Protein 3MBR (pdb70)

Solvent-accessible surface area: 10834 Å² total; per-residue (Å²): 175,31,66,80,12,35,54,134,44,52,95,134,6,70,18,47,75,88,0,66,0,25,0,2,10,27,35,172,36,50,5,14,4,0,10,6,86,83,70,178,6,1,0,10,44,10,37,8,95,57,11,171,60,91,55,88,9,90,5,32,117,97,34,30,0,4,0,3,6,21,25,175,88,58,0,0,0,0,0,83,146,50,87,24,0,10,10,0,30,11,82,71,6,54,77,143,53,137,23,147,22,103,36,53,1,49,0,2,6,22,32,126,58,44,0,6,1,1,20,12,68,8,60,1,24,64,9,44,9,106,73,28,113,96,86,26,67,16,96,0,25,12,71,59,189,86,23,69,36,0,12,1,1,13,45,16,116,40,42,0,2,0,1,5,50,113,50,25,76,0,0,38,0,48,32,104,62,0,126,8,53,0,34,0,34,0,110,87,12,22,60,71,58,136,51,181,50,73,45,102,57,39,5,5,3,0,0,0,18,1,77,149,106,83,48,10,0,0,0,0,9,119,2,70,58,5,12,8,2,85,43,69,116,49,117,234

Secondary structure (DSSP, 8-state):
-PPBPPEEEEEEEE--TT--EEEEEEETTEEEEEE--TTS-EEEEEETTT--EEEEEEPPTT--EEEEEEETTEEEEEESSSSEEEEEETTTTEEEEEEE-SS---EEEE-SS-EEEE-SSSEEEEE-TTT--EEEEEE-EETTEE---EEEEEEETTEEEEEETTTTEEEEE-TTT-BEEEEEE-GGGSTTTTS---TTSS-EEEEEEETTTTEEEEEETT-SEEEEEEEPPPP-

Sequence (236 aa):
PVPTQGYRVVKRYPHDTTAFTEGLFYLRGHLYESTGETGRSSVRKVDLETGRILQRAEVPPPYFGAGIVAWRDRLIQLTWRNHEGFVYDLATLTPRARFRYPGEGWALTSDDSHLYMSDGTAVIRKLDPDTLQQVGSIKVTAGGRPLDNLNELEWVNGELLANVWLTSRIARIDPASGKVVAWIDLQALVPDADALTDSTNDVLNGIAFDAEHDRLFVTGKRWPMLYEIRLTPLPH

B-factor: mean 32.14, std 12.33, range [13.53, 87.55]

Structure (mmCIF, N/CA/C/O backbone):
data_3MBR
#
_entry.id   3MBR
#
_cell.length_a   95.330
_cell.length_b   95.330
_cell.length_c   65.088
_cell.angle_alpha   90.00
_cell.angle_beta   90.00
_cell.angle_gamma   90.00
#
_symmetry.space_group_name_H-M   'I 4'
#
loop_
_entity.id
_entity.type
_entity.pdbx_description
1 polymer 'Glutamine cyclotransferase'
2 non-polymer 'CALCIUM ION'
3 water water
#
loop_
_atom_site.group_PDB
_atom_site.id
_atom_site.type_symbol
_atom_site.label_atom_id
_atom_site.label_alt_id
_atom_site.label_comp_id
_atom_site.label_asym_id
_atom_site.label_entity_id
_atom_site.label_seq_id
_atom_site.pdbx_PDB_ins_code
_atom_site.Cartn_x
_atom_site.Cartn_y
_atom_site.Cartn_z
_atom_site.occupancy
_atom_site.B_iso_or_equiv
_atom_site.auth_seq_id
_atom_site.auth_comp_id
_atom_site.auth_asym_id
_atom_site.auth_atom_id
_atom_site.pdbx_PDB_model_num
ATOM 1 N N . PRO A 1 3 ? 60.135 -9.425 13.840 1.00 58.29 24 PRO X N 1
ATOM 2 C CA . PRO A 1 3 ? 61.044 -10.139 14.765 1.00 54.97 24 PRO X CA 1
ATOM 3 C C . PRO A 1 3 ? 61.493 -9.277 15.908 1.00 50.17 24 PRO X C 1
ATOM 4 O O . PRO A 1 3 ? 61.446 -8.052 15.859 1.00 50.27 24 PRO X O 1
ATOM 8 N N . VAL A 1 4 ? 62.031 -9.925 16.900 1.00 42.95 25 VAL X N 1
ATOM 9 C CA . VAL A 1 4 ? 62.482 -9.218 18.091 1.00 37.54 25 VAL X CA 1
ATOM 10 C C . VAL A 1 4 ? 63.721 -8.388 17.736 1.00 35.66 25 VAL X C 1
ATOM 11 O O . VAL A 1 4 ? 64.692 -8.938 17.199 1.00 34.06 25 VAL X O 1
ATOM 15 N N . PRO A 1 5 ? 63.735 -7.080 18.050 1.00 34.49 26 PRO X N 1
ATOM 16 C CA . PRO A 1 5 ? 64.889 -6.270 17.696 1.00 33.76 26 PRO X CA 1
ATOM 17 C C . PRO A 1 5 ? 66.061 -6.440 18.628 1.00 31.42 26 PRO X C 1
ATOM 18 O O . PRO A 1 5 ? 65.874 -6.950 19.738 1.00 28.44 26 PRO X O 1
ATOM 22 N N . THR A 1 6 ? 67.260 -6.114 18.157 1.00 32.02 27 THR X N 1
ATOM 23 C CA . THR A 1 6 ? 68.472 -6.090 18.933 1.00 32.88 27 THR X CA 1
ATOM 24 C C . THR A 1 6 ? 68.790 -4.701 19.373 1.00 31.47 27 THR X C 1
ATOM 25 O O . THR A 1 6 ? 68.878 -3.771 18.566 1.00 34.41 27 THR X O 1
ATOM 29 N N . GLN A 1 7 ? 68.920 -4.546 20.659 1.00 28.97 28 GLN X N 1
ATOM 30 C CA . GLN A 1 7 ? 69.145 -3.285 21.300 1.00 29.66 28 GLN X CA 1
ATOM 31 C C . GLN A 1 7 ? 70.641 -3.126 21.504 1.00 28.78 28 GLN X C 1
ATOM 32 O O . GLN A 1 7 ? 71.328 -4.012 21.991 1.00 30.42 28 GLN X O 1
ATOM 38 N N . GLY A 1 8 ? 71.167 -1.940 21.191 1.00 28.64 29 GLY X N 1
ATOM 39 C CA . GLY A 1 8 ? 72.565 -1.677 21.440 1.00 28.71 29 GLY X CA 1
ATOM 40 C C . GLY A 1 8 ? 72.960 -1.398 22.877 1.00 26.15 29 GLY X C 1
ATOM 41 O O . GLY A 1 8 ? 72.134 -1.189 23.719 1.00 27.73 29 GLY X O 1
ATOM 42 N N . TYR A 1 9 ? 74.235 -1.307 23.100 1.00 25.69 30 TYR X N 1
ATOM 43 C CA . TYR A 1 9 ? 74.731 -0.957 24.419 1.00 25.09 30 TYR X CA 1
ATOM 44 C C . TYR A 1 9 ? 76.093 -0.368 24.284 1.00 26.88 30 TYR X C 1
ATOM 45 O O . TYR A 1 9 ? 76.725 -0.515 23.211 1.00 29.74 30 TYR X O 1
ATOM 54 N N . ARG A 1 10 ? 76.537 0.283 25.359 1.00 26.19 31 ARG X N 1
ATOM 55 C CA . ARG A 1 10 ? 77.910 0.696 25.463 1.00 27.61 31 ARG X CA 1
ATOM 56 C C . ARG A 1 10 ? 78.498 0.300 26.784 1.00 24.76 31 ARG X C 1
ATOM 57 O O . ARG A 1 10 ? 77.801 0.246 27.762 1.00 24.12 31 ARG X O 1
ATOM 65 N N . VAL A 1 11 ? 79.789 0.015 26.781 1.00 24.26 32 VAL X N 1
ATOM 66 C CA . VAL A 1 11 ? 80.526 -0.264 28.007 1.00 23.69 32 VAL X CA 1
ATOM 67 C C . VAL A 1 11 ? 80.867 1.084 28.625 1.00 24.49 32 VAL X C 1
ATOM 68 O O . VAL A 1 11 ? 81.592 1.895 28.021 1.00 27.91 32 VAL X O 1
ATOM 72 N N . VAL A 1 12 ? 80.351 1.332 29.815 1.00 22.59 33 VAL X N 1
ATOM 73 C CA . VAL A 1 12 ? 80.671 2.527 30.577 1.00 24.23 33 VAL X CA 1
ATOM 74 C C . VAL A 1 12 ? 82.062 2.365 31.235 1.00 24.21 33 VAL X C 1
ATOM 75 O O . VAL A 1 12 ? 82.912 3.286 31.192 1.00 25.95 33 VAL X O 1
ATOM 79 N N . LYS A 1 13 ? 82.254 1.265 31.940 1.00 21.59 34 LYS X N 1
ATOM 80 C CA . LYS A 1 13 ? 83.413 1.068 32.753 1.00 20.81 34 LYS X CA 1
ATOM 81 C C . LYS A 1 13 ? 83.700 -0.403 32.945 1.00 20.92 34 LYS X C 1
ATOM 82 O O . LYS A 1 13 ? 82.756 -1.169 33.045 1.00 20.76 34 LYS X O 1
ATOM 88 N N . ARG A 1 14 ? 84.993 -0.738 33.011 1.00 22.50 35 ARG X N 1
ATOM 89 C CA . ARG A 1 14 ? 85.426 -2.128 33.315 1.00 21.84 35 ARG X CA 1
ATOM 90 C C . ARG A 1 14 ? 85.900 -2.079 34.708 1.00 22.04 35 ARG X C 1
ATOM 91 O O . ARG A 1 14 ? 86.665 -1.153 35.086 1.00 26.17 35 ARG X O 1
ATOM 99 N N . TYR A 1 15 ? 85.570 -3.095 35.470 1.00 19.93 36 TYR X N 1
ATOM 100 C CA . TYR A 1 15 ? 86.012 -3.244 36.876 1.00 18.60 36 TYR X CA 1
ATOM 101 C C . TYR A 1 15 ? 86.700 -4.604 36.996 1.00 19.23 36 TYR X C 1
ATOM 102 O O . TYR A 1 15 ? 86.360 -5.518 36.290 1.00 19.90 36 TYR X O 1
ATOM 111 N N . PRO A 1 16 ? 87.640 -4.749 37.894 1.00 20.71 37 PRO X N 1
ATOM 112 C CA . PRO A 1 16 ? 88.273 -6.072 38.097 1.00 20.82 37 PRO X CA 1
ATOM 113 C C . PRO A 1 16 ? 87.269 -7.102 38.618 1.00 20.27 37 PRO X C 1
ATOM 114 O O . PRO A 1 16 ? 86.450 -6.771 39.481 1.00 22.74 37 PRO X O 1
ATOM 118 N N . HIS A 1 17 ? 87.408 -8.353 38.158 1.00 19.13 38 HIS X N 1
ATOM 119 C CA . HIS A 1 17 ? 86.642 -9.421 38.746 1.00 17.74 38 HIS X CA 1
ATOM 120 C C . HIS A 1 17 ? 87.571 -10.572 39.044 1.00 18.39 38 HIS X C 1
ATOM 121 O O . HIS A 1 17 ? 88.525 -10.847 38.262 1.00 19.47 38 HIS X O 1
ATOM 128 N N . ASP A 1 18 ? 87.325 -11.257 40.145 1.00 17.87 39 ASP X N 1
ATOM 129 C CA . ASP A 1 18 ? 88.197 -12.374 40.591 1.00 18.54 39 ASP X CA 1
ATOM 130 C C . ASP A 1 18 ? 87.971 -13.574 39.691 1.00 18.07 39 ASP X C 1
ATOM 131 O O . ASP A 1 18 ? 86.863 -14.081 39.596 1.00 18.33 39 ASP X O 1
ATOM 136 N N . THR A 1 19 ? 89.072 -14.086 39.096 1.00 17.19 40 THR X N 1
ATOM 137 C CA . THR A 1 19 ? 88.911 -15.198 38.180 1.00 17.52 40 THR X CA 1
ATOM 138 C C . THR A 1 19 ? 88.722 -16.539 38.911 1.00 18.85 40 THR X C 1
ATOM 139 O O . THR A 1 19 ? 88.523 -17.569 38.243 1.00 21.16 40 THR X O 1
ATOM 143 N N . THR A 1 20 ? 88.701 -16.552 40.248 1.00 19.70 41 THR X N 1
ATOM 144 C CA . THR A 1 20 ? 88.217 -17.740 40.945 1.00 19.98 41 THR X CA 1
ATOM 145 C C . THR A 1 20 ? 86.707 -17.802 41.075 1.00 20.94 41 THR X C 1
ATOM 146 O O . THR A 1 20 ? 86.191 -18.840 41.550 1.00 23.21 41 THR X O 1
ATOM 150 N N . ALA A 1 21 ? 85.999 -16.753 40.677 1.00 18.36 42 ALA X N 1
ATOM 151 C CA . ALA A 1 21 ? 84.580 -16.705 40.928 1.00 18.13 42 ALA X CA 1
ATOM 152 C C . ALA A 1 21 ? 83.818 -17.443 39.865 1.00 17.73 42 ALA X C 1
ATOM 153 O O . ALA A 1 21 ? 83.729 -16.937 38.705 1.00 19.35 42 ALA X O 1
ATOM 155 N N . PHE A 1 22 ? 83.276 -18.607 40.196 1.00 18.77 43 PHE X N 1
ATOM 156 C CA . PHE A 1 22 ? 82.500 -19.363 39.204 1.00 18.14 43 PHE X CA 1
ATOM 157 C C . PHE A 1 22 ? 81.040 -18.858 39.341 1.00 17.48 43 PHE X C 1
ATOM 158 O O . PHE A 1 22 ? 80.162 -19.548 39.924 1.00 18.87 43 PHE X O 1
ATOM 166 N N . THR A 1 23 ? 80.760 -17.644 38.846 1.00 16.57 44 THR X N 1
ATOM 167 C CA . THR A 1 23 ? 79.508 -16.906 39.094 1.00 15.52 44 THR X CA 1
ATOM 168 C C . THR A 1 23 ? 78.272 -17.746 38.794 1.00 16.04 44 THR X C 1
ATOM 169 O O . THR A 1 23 ? 78.147 -18.304 37.718 1.00 16.83 44 THR X O 1
ATOM 173 N N . GLU A 1 24 ? 77.346 -17.752 39.762 1.00 16.15 45 GLU X N 1
ATOM 174 C CA . GLU A 1 24 ? 76.041 -18.396 39.593 1.00 17.32 45 GLU X CA 1
ATOM 175 C C . GLU A 1 24 ? 74.926 -17.435 39.768 1.00 17.75 45 GLU X C 1
ATOM 176 O O . GLU A 1 24 ? 73.757 -17.825 39.638 1.00 23.84 45 GLU X O 1
ATOM 182 N N . GLY A 1 25 ? 75.180 -16.175 40.095 1.00 17.55 46 GLY X N 1
ATOM 183 C CA . GLY A 1 25 ? 74.115 -15.163 40.264 1.00 16.31 46 GLY X CA 1
ATOM 184 C C . GLY A 1 25 ? 74.731 -13.921 40.840 1.00 16.17 46 GLY X C 1
ATOM 185 O O . GLY A 1 25 ? 75.847 -13.985 41.460 1.00 16.37 46 GLY X O 1
ATOM 186 N N . LEU A 1 26 ? 74.080 -12.786 40.648 1.00 16.08 47 LEU X N 1
ATOM 187 C CA . LEU A 1 26 ? 74.684 -11.519 41.094 1.00 15.38 47 LEU X CA 1
ATOM 188 C C . LEU A 1 26 ? 73.578 -10.516 41.387 1.00 15.26 47 LEU X C 1
ATOM 189 O O . LEU A 1 26 ? 72.548 -10.491 40.668 1.00 17.38 47 LEU X O 1
ATOM 194 N N . PHE A 1 27 ? 73.785 -9.699 42.430 1.00 15.88 48 PHE X N 1
ATOM 195 C CA . PHE A 1 27 ? 72.875 -8.539 42.605 1.00 16.26 48 PHE X CA 1
ATOM 196 C C . PHE A 1 27 ? 73.636 -7.410 43.213 1.00 16.25 48 PHE X C 1
ATOM 197 O O . PHE A 1 27 ? 74.810 -7.626 43.675 1.00 17.85 48 PHE X O 1
ATOM 205 N N . TYR A 1 28 ? 73.099 -6.234 43.262 1.00 16.85 49 TYR X N 1
ATOM 206 C CA . TYR A 1 28 ? 73.788 -5.087 43.812 1.00 16.46 49 TYR X CA 1
ATOM 207 C C . TYR A 1 28 ? 72.906 -4.550 44.941 1.00 17.97 49 TYR X C 1
ATOM 208 O O . TYR A 1 28 ? 71.661 -4.439 44.842 1.00 21.36 49 TYR X O 1
ATOM 217 N N . LEU A 1 29 ? 73.562 -4.156 46.017 1.00 19.33 50 LEU X N 1
ATOM 218 C CA . LEU A 1 29 ? 72.778 -3.571 47.088 1.00 23.17 50 LEU X CA 1
ATOM 219 C C . LEU A 1 29 ? 73.620 -2.610 47.920 1.00 25.73 50 LEU X C 1
ATOM 220 O O . LEU A 1 29 ? 74.696 -3.028 48.380 1.00 25.64 50 LEU X O 1
ATOM 225 N N . ARG A 1 30 ? 73.145 -1.351 48.070 1.00 27.92 51 ARG X N 1
ATOM 226 C CA . ARG A 1 30 ? 73.815 -0.358 48.969 1.00 32.96 51 ARG X CA 1
ATOM 227 C C . ARG A 1 30 ? 75.326 -0.298 48.680 1.00 32.34 51 ARG X C 1
ATOM 228 O O . ARG A 1 30 ? 76.185 -0.284 49.601 1.00 37.20 51 ARG X O 1
ATOM 236 N N . GLY A 1 31 ? 75.689 -0.241 47.433 1.00 33.05 52 GLY X N 1
ATOM 237 C CA . GLY A 1 31 ? 77.038 -0.001 47.039 1.00 33.71 52 GLY X CA 1
ATOM 238 C C . GLY A 1 31 ? 77.919 -1.223 46.916 1.00 32.44 52 GLY X C 1
ATOM 239 O O . GLY A 1 31 ? 79.050 -1.112 46.461 1.00 37.75 52 GLY X O 1
ATOM 240 N N . HIS A 1 32 ? 77.412 -2.434 47.206 1.00 28.03 53 HIS X N 1
ATOM 241 C CA . HIS A 1 32 ? 78.219 -3.641 47.068 1.00 24.85 53 HIS X CA 1
ATOM 242 C C . HIS A 1 32 ? 77.545 -4.627 46.152 1.00 22.53 53 HIS X C 1
ATOM 243 O O . HIS A 1 32 ? 76.293 -4.626 45.949 1.00 23.46 53 HIS X O 1
ATOM 250 N N . LEU A 1 33 ? 78.378 -5.451 45.555 1.00 20.39 54 LEU X N 1
ATOM 251 C CA . LEU A 1 33 ? 77.852 -6.586 44.832 1.00 20.05 54 LEU X CA 1
ATOM 252 C C . LEU A 1 33 ? 77.774 -7.810 45.721 1.00 19.59 54 LEU X C 1
ATOM 253 O O . LEU A 1 33 ? 78.573 -7.948 46.679 1.00 22.24 54 LEU X O 1
ATOM 258 N N . TYR A 1 34 ? 76.817 -8.689 45.452 1.00 18.02 55 TYR X N 1
ATOM 259 C CA . TYR A 1 34 ? 76.735 -9.977 46.130 1.00 17.28 55 TYR X CA 1
ATOM 260 C C . TYR A 1 34 ? 76.740 -10.978 44.994 1.00 17.06 55 TYR X C 1
ATOM 261 O O . TYR A 1 34 ? 75.992 -10.819 43.989 1.00 17.81 55 TYR X O 1
ATOM 270 N N . GLU A 1 35 ? 77.574 -11.994 45.132 1.00 17.71 56 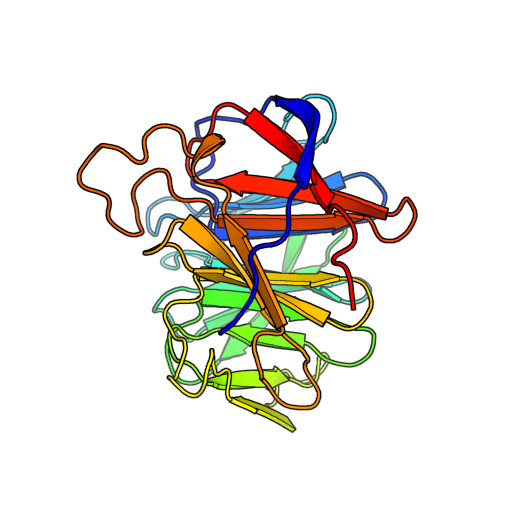GLU X N 1
ATOM 271 C CA . GLU A 1 35 ? 77.809 -12.924 44.052 1.00 16.81 56 GLU X CA 1
ATOM 272 C C . GLU A 1 35 ? 77.803 -14.369 44.537 1.00 17.76 56 GLU X C 1
ATOM 273 O O . GLU A 1 35 ? 78.508 -14.655 45.536 1.00 22.97 56 GLU X O 1
ATOM 279 N N . SER A 1 36 ? 77.031 -15.268 43.945 1.00 16.99 57 SER X N 1
ATOM 280 C CA . SER A 1 36 ? 76.992 -16.703 44.267 1.00 18.69 57 SER X CA 1
ATOM 281 C C . SER A 1 36 ? 78.091 -17.366 43.433 1.00 18.60 57 SER X C 1
ATOM 282 O O . SER A 1 36 ? 78.264 -16.995 42.251 1.00 19.40 57 SER X O 1
ATOM 285 N N . THR A 1 37 ? 78.847 -18.284 43.965 1.00 19.47 58 THR X N 1
ATOM 286 C CA . THR A 1 37 ? 79.857 -18.991 43.160 1.00 23.18 58 THR X CA 1
ATOM 287 C C . THR A 1 37 ? 79.609 -20.445 43.366 1.00 27.75 58 THR X C 1
ATOM 288 O O . THR A 1 37 ? 79.449 -20.882 44.509 1.00 30.38 58 THR X O 1
ATOM 292 N N . GLY A 1 38 ? 79.619 -21.219 42.259 1.00 30.07 59 GLY X N 1
ATOM 293 C CA . GLY A 1 38 ? 78.996 -22.512 42.186 1.00 35.90 59 GLY X CA 1
ATOM 294 C C . GLY A 1 38 ? 80.023 -23.523 41.985 1.00 39.63 59 GLY X C 1
ATOM 295 O O . GLY A 1 38 ? 80.723 -23.509 41.004 1.00 43.04 59 GLY X O 1
ATOM 296 N N . GLU A 1 39 ? 80.114 -24.415 42.956 1.00 47.13 60 GLU X N 1
ATOM 297 C CA . GLU A 1 39 ? 80.703 -25.736 42.710 1.00 53.32 60 GLU X CA 1
ATOM 298 C C . GLU A 1 39 ? 80.230 -26.617 43.851 1.00 56.14 60 GLU X C 1
ATOM 299 O O . GLU A 1 39 ? 80.190 -26.192 44.992 1.00 55.65 60 GLU X O 1
ATOM 305 N N . THR A 1 40 ? 79.868 -27.851 43.561 1.00 60.00 61 THR X N 1
ATOM 306 C CA . THR A 1 40 ? 79.372 -28.660 44.658 1.00 62.64 61 THR X CA 1
ATOM 307 C C . THR A 1 40 ? 80.531 -28.853 45.659 1.00 64.06 61 THR X C 1
ATOM 308 O O . THR A 1 40 ? 80.296 -28.886 46.863 1.00 65.05 61 THR X O 1
ATOM 312 N N . GLY A 1 41 ? 81.783 -28.841 45.165 1.00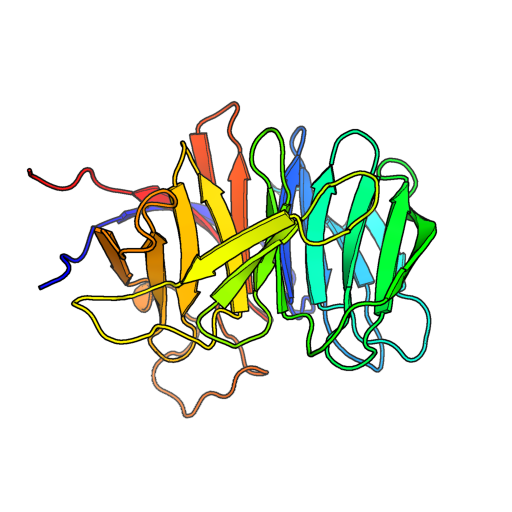 64.67 62 GLY X N 1
ATOM 313 C CA . GLY A 1 41 ? 83.041 -29.001 45.967 1.00 64.00 62 GLY X CA 1
ATOM 314 C C . GLY A 1 41 ? 83.638 -27.769 46.681 1.00 60.34 62 GLY X C 1
ATOM 315 O O . GLY A 1 41 ? 84.708 -27.853 47.298 1.00 63.14 62 GLY X O 1
ATOM 316 N N . ARG A 1 42 ? 82.928 -26.650 46.605 1.00 54.54 63 ARG X N 1
ATOM 317 C CA . ARG A 1 42 ? 83.191 -25.414 47.356 1.00 47.06 63 ARG X CA 1
ATOM 318 C C . ARG A 1 42 ? 82.309 -24.362 46.728 1.00 39.94 63 ARG X C 1
ATOM 319 O O . ARG A 1 42 ? 82.501 -23.958 45.632 1.00 39.95 63 ARG X O 1
ATOM 327 N N . SER A 1 43 ? 81.328 -23.935 47.463 1.00 30.96 64 SER X N 1
ATOM 328 C CA . SER A 1 43 ? 80.345 -23.031 46.951 1.00 28.91 64 SER X CA 1
ATOM 329 C C . SER A 1 43 ? 80.185 -21.911 47.958 1.00 27.03 64 SER X C 1
ATOM 330 O O . SER A 1 43 ? 80.144 -22.167 49.150 1.00 28.35 64 SER X O 1
ATOM 333 N N . SER A 1 44 ? 79.988 -20.680 47.512 1.00 24.56 65 SER X N 1
ATOM 334 C CA . SER A 1 44 ? 80.004 -19.556 48.428 1.00 24.60 65 SER X CA 1
ATOM 335 C C . SER A 1 44 ? 79.055 -18.486 48.007 1.00 22.23 65 SER X C 1
ATOM 336 O O . SER A 1 44 ? 78.613 -18.401 46.847 1.00 22.17 65 SER X O 1
ATOM 339 N N . VAL A 1 45 ? 78.775 -17.586 48.928 1.00 22.40 66 VAL X N 1
ATOM 340 C CA . VAL A 1 45 ? 78.126 -16.299 48.628 1.00 21.39 66 VAL X CA 1
ATOM 341 C C . VAL A 1 45 ? 79.098 -15.224 49.059 1.00 21.23 66 VAL X C 1
ATOM 342 O O . VAL A 1 45 ? 79.587 -15.258 50.206 1.00 24.26 66 VAL X O 1
ATOM 346 N N . ARG A 1 46 ? 79.394 -14.296 48.177 1.00 21.44 67 ARG X N 1
ATOM 347 C CA . ARG A 1 46 ? 80.480 -13.316 48.431 1.00 22.11 67 ARG X CA 1
ATOM 348 C C . ARG A 1 46 ? 79.855 -11.931 48.441 1.00 20.46 67 ARG X C 1
ATOM 349 O O . ARG A 1 46 ? 79.013 -11.632 47.578 1.00 22.46 67 ARG X O 1
ATOM 357 N N . LYS A 1 47 ? 80.281 -11.076 49.374 1.00 22.10 68 LYS X N 1
ATOM 358 C CA . LYS A 1 47 ? 79.994 -9.653 49.318 1.00 21.14 68 LYS X CA 1
ATOM 359 C C . LYS A 1 47 ? 81.251 -8.999 48.765 1.00 21.42 68 LYS X C 1
ATOM 360 O O . LYS A 1 47 ? 82.318 -9.203 49.345 1.00 22.03 68 LYS X O 1
ATOM 366 N N . VAL A 1 48 ? 81.109 -8.251 47.701 1.00 20.27 69 VAL X N 1
ATOM 367 C CA . VAL A 1 48 ? 82.274 -7.808 46.887 1.00 20.02 69 VAL X CA 1
ATOM 368 C C . VAL A 1 48 ? 82.269 -6.320 46.707 1.00 20.72 69 VAL X C 1
ATOM 369 O O . VAL A 1 48 ? 81.239 -5.697 46.479 1.00 21.78 69 VAL X O 1
ATOM 373 N N . ASP A 1 49 ? 83.429 -5.747 46.893 1.00 21.59 70 ASP X N 1
ATOM 374 C CA . ASP A 1 49 ? 83.644 -4.321 46.617 1.00 23.40 70 ASP X CA 1
ATOM 375 C C . ASP A 1 49 ? 83.674 -4.104 45.093 1.00 21.10 70 ASP X C 1
ATOM 376 O O . ASP A 1 49 ? 84.474 -4.682 44.361 1.00 22.38 70 ASP X O 1
ATOM 381 N N . LEU A 1 50 ? 82.762 -3.276 44.580 1.00 20.56 71 LEU X N 1
ATOM 382 C CA . LEU A 1 50 ? 82.709 -3.031 43.152 1.00 21.44 71 LEU X CA 1
ATOM 383 C C . LEU A 1 50 ? 84.003 -2.550 42.545 1.00 21.62 71 LEU X C 1
ATOM 384 O O . LEU A 1 50 ? 84.445 -3.031 41.505 1.00 21.64 71 LEU X O 1
ATOM 389 N N . GLU A 1 51 ? 84.590 -1.548 43.161 1.00 23.14 72 GLU X N 1
ATOM 390 C CA . GLU A 1 51 ? 85.652 -0.855 42.523 1.00 24.28 72 GLU X CA 1
ATOM 391 C C . GLU A 1 51 ? 86.928 -1.714 42.423 1.00 24.35 72 GLU X C 1
ATOM 392 O O . GLU A 1 51 ? 87.693 -1.569 41.470 1.00 27.57 72 GLU X O 1
ATOM 398 N N . THR A 1 52 ? 87.112 -2.619 43.380 1.00 25.32 73 THR X N 1
ATOM 399 C CA . THR A 1 52 ? 88.358 -3.391 43.490 1.00 26.18 73 THR X CA 1
ATOM 400 C C . THR A 1 52 ? 88.132 -4.875 43.150 1.00 24.62 73 THR X C 1
ATOM 401 O O . THR A 1 52 ? 89.068 -5.596 42.855 1.00 27.33 73 THR X O 1
ATOM 405 N N . GLY A 1 53 ? 86.886 -5.315 43.185 1.00 22.77 74 GLY X N 1
ATOM 406 C CA . GLY A 1 53 ? 86.616 -6.756 43.008 1.00 22.18 74 GLY X CA 1
ATOM 407 C C . GLY A 1 53 ? 86.985 -7.614 44.208 1.00 20.70 74 GLY X C 1
ATOM 408 O O . GLY A 1 53 ? 86.923 -8.814 44.147 1.00 22.11 74 GLY X O 1
ATOM 409 N N . ARG A 1 54 ? 87.447 -6.997 45.294 1.00 23.24 75 ARG X N 1
ATOM 410 C CA . ARG A 1 54 ? 87.887 -7.748 46.485 1.00 25.37 75 ARG X CA 1
ATOM 411 C C . ARG A 1 54 ? 86.691 -8.236 47.305 1.00 24.00 75 ARG X C 1
ATOM 412 O O . ARG A 1 54 ? 85.659 -7.550 47.438 1.00 25.10 75 ARG X O 1
ATOM 420 N N . ILE A 1 55 ? 86.860 -9.409 47.898 1.00 25.41 76 ILE X N 1
ATOM 421 C CA . ILE A 1 55 ? 85.839 -10.018 48.762 1.00 25.28 76 ILE X CA 1
ATOM 422 C C . ILE A 1 55 ? 85.892 -9.384 50.116 1.00 27.04 76 ILE X C 1
ATOM 423 O O . ILE A 1 55 ? 86.966 -9.360 50.784 1.00 31.09 76 ILE X O 1
ATOM 428 N N . LEU A 1 56 ? 84.749 -8.825 50.519 1.00 26.23 77 LEU X N 1
ATOM 429 C CA . LEU A 1 56 ? 84.631 -8.179 51.875 1.00 28.12 77 LEU X CA 1
ATOM 430 C C . LEU A 1 56 ? 84.134 -9.170 52.938 1.00 29.20 77 LEU X C 1
ATOM 431 O O . LEU A 1 56 ? 84.469 -9.057 54.119 1.00 32.41 77 LEU X O 1
ATOM 436 N N . GLN A 1 57 ? 83.285 -10.112 52.520 1.00 28.72 78 GLN X N 1
ATOM 437 C CA . GLN A 1 57 ? 82.663 -11.059 53.429 1.00 29.02 78 GLN X CA 1
ATOM 438 C C . GLN A 1 57 ? 82.257 -12.267 52.588 1.00 28.12 78 GLN X C 1
ATOM 439 O O . GLN A 1 57 ? 81.983 -12.111 51.383 1.00 25.47 78 GLN X O 1
ATOM 445 N N . ARG A 1 58 ? 82.175 -13.461 53.179 1.00 29.70 79 ARG X N 1
ATOM 446 C CA . ARG A 1 58 ? 81.729 -14.638 52.428 1.00 32.49 79 ARG X CA 1
ATOM 447 C C . ARG A 1 58 ? 81.100 -15.647 53.365 1.00 32.44 79 ARG X C 1
ATOM 448 O O . ARG A 1 58 ? 81.398 -15.722 54.587 1.00 37.25 79 ARG X O 1
ATOM 456 N N . ALA A 1 59 ? 80.227 -16.428 52.799 1.00 32.43 80 ALA X N 1
ATOM 457 C CA . ALA A 1 59 ? 79.592 -17.501 53.520 1.00 32.23 80 ALA X CA 1
ATOM 458 C C . ALA A 1 59 ? 79.768 -18.722 52.643 1.00 31.53 80 ALA X C 1
ATOM 459 O O . ALA A 1 59 ? 79.783 -18.579 51.414 1.00 32.86 80 ALA X O 1
ATOM 461 N N . GLU A 1 60 ? 79.936 -19.889 53.251 1.00 35.94 81 GLU X N 1
ATOM 462 C CA . GLU A 1 60 ? 79.937 -21.187 52.555 1.00 35.31 81 GLU X CA 1
ATOM 463 C C . GLU A 1 60 ? 78.504 -21.739 52.526 1.00 35.11 81 GLU X C 1
ATOM 464 O O . GLU A 1 60 ? 77.770 -21.771 53.544 1.00 36.66 81 GLU X O 1
ATOM 470 N N . VAL A 1 61 ? 78.108 -22.224 51.371 1.00 31.33 82 VAL X N 1
ATOM 471 C CA . VAL A 1 61 ? 76.799 -22.851 51.201 1.00 31.01 82 VAL X CA 1
ATOM 472 C C . VAL A 1 61 ? 76.781 -24.190 51.940 1.00 31.57 82 VAL X C 1
ATOM 473 O O . VAL A 1 61 ? 77.802 -24.916 51.937 1.00 32.81 82 VAL X O 1
ATOM 477 N N . PRO A 1 62 ? 75.652 -24.500 52.656 1.00 29.85 83 PRO X N 1
ATOM 478 C CA . PRO A 1 62 ? 75.606 -25.750 53.396 1.00 31.93 83 PRO X CA 1
ATOM 479 C C . PRO A 1 62 ? 76.030 -27.001 52.540 1.00 34.06 83 PRO X C 1
ATOM 480 O O . PRO A 1 62 ? 75.379 -27.291 51.556 1.00 32.78 83 PRO X O 1
ATOM 484 N N . PRO A 1 63 ? 77.093 -27.731 52.920 1.00 33.52 84 PRO X N 1
ATOM 485 C CA . PRO A 1 63 ? 77.469 -28.995 52.223 1.00 35.75 84 PRO X CA 1
ATOM 486 C C . PRO A 1 63 ? 76.398 -30.031 52.269 1.00 37.64 84 PRO X C 1
ATOM 487 O O . PRO A 1 63 ? 75.663 -30.106 53.253 1.00 37.68 84 PRO X O 1
ATOM 491 N N . PRO A 1 64 ? 76.279 -30.825 51.196 1.00 36.83 85 PRO X N 1
ATOM 492 C CA . PRO A 1 64 ? 76.988 -30.990 49.943 1.00 34.23 85 PRO X CA 1
ATOM 493 C C . PRO A 1 64 ? 76.388 -30.198 48.811 1.00 33.17 85 PRO X C 1
ATOM 494 O O . PRO A 1 64 ? 76.543 -30.535 47.621 1.00 34.14 85 PRO X O 1
ATOM 498 N N . TYR A 1 65 ? 75.708 -29.116 49.113 1.00 29.03 86 TYR X N 1
ATOM 499 C CA . TYR A 1 65 ? 75.035 -28.395 48.008 1.00 29.92 86 TYR X CA 1
ATOM 500 C C . TYR A 1 65 ? 75.908 -27.551 47.195 1.00 30.16 86 TYR X C 1
ATOM 501 O O . TYR A 1 65 ? 76.968 -27.102 47.624 1.00 32.96 86 TYR X O 1
ATOM 510 N N . PHE A 1 66 ? 75.424 -27.201 46.003 1.00 27.81 87 PHE X N 1
ATOM 511 C CA . PHE A 1 66 ? 76.102 -26.251 45.057 1.00 29.84 87 PHE X CA 1
ATOM 512 C C . PHE A 1 66 ? 75.122 -25.108 44.984 1.00 25.88 87 PHE X C 1
ATOM 513 O O . PHE A 1 66 ? 73.942 -25.320 44.590 1.00 25.27 87 PHE X O 1
ATOM 521 N N . GLY A 1 67 ? 75.533 -23.926 45.406 1.00 26.45 88 GLY X N 1
ATOM 522 C CA . GLY A 1 67 ? 74.688 -22.754 45.322 1.00 26.63 88 GLY X CA 1
ATOM 523 C C . GLY A 1 67 ? 74.436 -22.317 43.890 1.00 24.79 88 GLY X C 1
ATOM 524 O O . GLY A 1 67 ? 75.267 -22.447 42.958 1.00 27.13 88 GLY X O 1
ATOM 525 N N . ALA A 1 68 ? 73.279 -21.772 43.677 1.00 23.19 89 ALA X N 1
ATOM 526 C CA . ALA A 1 68 ? 72.870 -21.257 42.391 1.00 21.33 89 ALA X CA 1
ATOM 527 C C . ALA A 1 68 ? 72.504 -19.772 42.560 1.00 19.26 89 ALA X C 1
ATOM 528 O O . ALA A 1 68 ? 73.169 -19.012 43.351 1.00 21.25 89 ALA X O 1
ATOM 530 N N . GLY A 1 69 ? 71.428 -19.313 41.887 1.00 20.49 90 GLY X N 1
ATOM 531 C CA . GLY A 1 69 ? 71.092 -17.880 41.930 1.00 21.01 90 GLY X CA 1
ATOM 532 C C . GLY A 1 69 ? 70.737 -17.300 43.288 1.00 18.44 90 GLY X C 1
ATOM 533 O O . GLY A 1 69 ? 70.315 -18.044 44.222 1.00 18.58 90 GLY X O 1
ATOM 534 N N . ILE A 1 70 ? 70.809 -15.974 43.402 1.00 17.55 91 ILE X N 1
ATOM 535 C CA . ILE A 1 70 ? 70.624 -15.251 44.670 1.00 18.09 91 ILE X CA 1
ATOM 536 C C . ILE A 1 70 ? 69.847 -13.970 44.425 1.00 16.47 91 ILE X C 1
ATOM 537 O O . ILE A 1 70 ? 69.933 -13.384 43.351 1.00 18.27 91 ILE X O 1
ATOM 542 N N . VAL A 1 71 ? 69.181 -13.496 45.491 1.00 16.94 92 VAL X N 1
ATOM 543 C CA . VAL A 1 71 ? 68.496 -12.220 45.450 1.00 17.55 92 VAL X CA 1
ATOM 544 C C . VAL A 1 71 ? 68.430 -11.626 46.832 1.00 18.67 92 VAL X C 1
ATOM 545 O O . VAL A 1 71 ? 68.448 -12.388 47.812 1.00 19.12 92 VAL X O 1
ATOM 549 N N . ALA A 1 72 ? 68.361 -10.328 46.974 1.00 20.38 93 ALA X N 1
ATOM 550 C CA . ALA A 1 72 ? 68.097 -9.721 48.276 1.00 20.62 93 ALA X CA 1
ATOM 551 C C . ALA A 1 72 ? 66.607 -9.454 48.443 1.00 22.78 93 ALA X C 1
ATOM 552 O O . ALA A 1 72 ? 65.933 -9.028 47.443 1.00 25.98 93 ALA X O 1
ATOM 554 N N . TRP A 1 73 ? 66.133 -9.603 49.656 1.00 22.29 94 TRP X N 1
ATOM 555 C CA . TRP A 1 73 ? 64.745 -9.240 50.015 1.00 23.94 94 TRP X CA 1
ATOM 556 C C . TRP A 1 73 ? 64.777 -8.674 51.389 1.00 26.54 94 TRP X C 1
ATOM 557 O O . TRP A 1 73 ? 65.051 -9.407 52.335 1.00 25.03 94 TRP X O 1
ATOM 568 N N . ARG A 1 74 ? 64.572 -7.329 51.531 1.00 28.36 95 ARG X N 1
ATOM 569 C CA . ARG A 1 74 ? 64.626 -6.719 52.836 1.00 31.09 95 ARG X CA 1
ATOM 570 C C . ARG A 1 74 ? 65.974 -7.020 53.515 1.00 30.57 95 ARG X C 1
ATOM 571 O O . ARG A 1 74 ? 67.027 -6.679 52.941 1.00 31.32 95 ARG X O 1
ATOM 579 N N . ASP A 1 75 ? 65.956 -7.694 54.665 1.00 30.55 96 ASP X N 1
ATOM 580 C CA . ASP A 1 75 ? 67.164 -7.942 55.453 1.00 31.96 96 ASP X CA 1
ATOM 581 C C . ASP A 1 75 ? 67.728 -9.336 55.142 1.00 29.62 96 ASP X C 1
ATOM 582 O O . ASP A 1 75 ? 68.643 -9.796 55.859 1.00 32.25 96 ASP X O 1
ATOM 587 N N . ARG A 1 76 ? 67.183 -9.990 54.119 1.00 25.98 97 ARG X N 1
ATOM 588 C CA . ARG A 1 76 ? 67.533 -11.378 53.785 1.00 26.43 97 ARG X CA 1
ATOM 589 C C . ARG A 1 76 ? 68.219 -11.539 52.430 1.00 23.04 97 ARG X C 1
ATOM 590 O O . ARG A 1 76 ? 67.958 -10.770 51.498 1.00 24.17 97 ARG X O 1
ATOM 598 N N . LEU A 1 77 ? 69.016 -12.600 52.329 1.00 21.72 98 LEU X N 1
ATOM 599 C CA . LEU A 1 77 ? 69.576 -13.062 51.055 1.00 20.45 98 LEU X CA 1
ATOM 600 C C . LEU A 1 77 ? 69.038 -14.434 50.795 1.00 20.03 98 LEU X C 1
ATOM 601 O O . LEU A 1 77 ? 69.164 -15.326 51.627 1.00 20.49 98 LEU X O 1
ATOM 606 N N . ILE A 1 78 ? 68.351 -14.594 49.679 1.00 18.57 99 ILE X N 1
ATOM 607 C CA . ILE A 1 78 ? 67.703 -15.910 49.350 1.00 18.62 99 ILE X CA 1
ATOM 608 C C . ILE A 1 78 ? 68.494 -16.566 48.245 1.00 17.22 99 ILE X C 1
ATOM 609 O O . ILE A 1 78 ? 68.830 -15.903 47.270 1.00 18.66 99 ILE X O 1
ATOM 614 N N . GLN A 1 79 ? 68.764 -17.867 48.404 1.00 19.00 100 GLN X N 1
ATOM 615 C CA . GLN A 1 79 ? 69.579 -18.557 47.418 1.00 19.48 100 GLN X CA 1
ATOM 616 C C . GLN A 1 79 ? 68.970 -19.884 47.034 1.00 19.55 100 GLN X C 1
ATOM 617 O O . GLN A 1 79 ? 68.443 -20.610 47.892 1.00 21.98 100 GLN X O 1
ATOM 623 N N . LEU A 1 80 ? 69.090 -20.277 45.760 1.00 19.51 101 LEU X N 1
ATOM 624 C CA . LEU A 1 80 ? 68.702 -21.593 45.246 1.00 20.24 101 LEU X CA 1
ATOM 625 C C . LEU A 1 80 ? 69.901 -22.508 45.212 1.00 20.33 101 LEU X C 1
ATOM 626 O O . LEU A 1 80 ? 71.042 -22.068 45.381 1.00 21.11 101 LEU X O 1
ATOM 631 N N . THR A 1 81 ? 69.640 -23.811 45.040 1.00 23.97 102 THR X N 1
ATOM 632 C CA . THR A 1 81 ? 70.738 -24.717 44.781 1.00 24.11 102 THR X CA 1
ATOM 633 C C . THR A 1 81 ? 70.504 -25.369 43.453 1.00 29.08 102 THR X C 1
ATOM 634 O O . THR A 1 81 ? 69.350 -25.470 42.952 1.00 29.61 102 THR X O 1
ATOM 638 N N . TRP A 1 82 ? 71.550 -25.855 42.854 1.00 33.11 103 TRP X N 1
ATOM 639 C CA . TRP A 1 82 ? 71.326 -26.443 41.524 1.00 37.36 103 TRP X CA 1
ATOM 640 C C . TRP A 1 82 ? 70.368 -27.667 41.482 1.00 40.84 103 TRP X C 1
ATOM 641 O O . TRP A 1 82 ? 69.232 -27.646 40.884 1.00 38.69 103 TRP X O 1
ATOM 652 N N . ARG A 1 83 ? 70.793 -28.742 42.142 1.00 42.70 104 ARG X N 1
ATOM 653 C CA . ARG A 1 83 ? 70.034 -29.992 41.987 1.00 47.08 104 ARG X CA 1
ATOM 654 C C . ARG A 1 83 ? 69.619 -30.546 43.340 1.00 48.95 104 ARG X C 1
ATOM 655 O O . ARG A 1 83 ? 69.183 -31.707 43.428 1.00 49.29 104 ARG X O 1
ATOM 663 N N . ASN A 1 84 ? 69.754 -29.750 44.396 1.00 47.93 105 ASN X N 1
ATOM 664 C CA . ASN A 1 84 ? 69.435 -30.242 45.736 1.00 49.60 105 ASN X CA 1
ATOM 665 C C . ASN A 1 84 ? 67.999 -30.029 46.190 1.00 49.24 105 ASN X C 1
ATOM 666 O O . ASN A 1 84 ? 67.630 -30.537 47.282 1.00 50.82 105 ASN X O 1
ATOM 671 N N . HIS A 1 85 ? 67.208 -29.298 45.384 1.00 45.53 106 HIS X N 1
ATOM 672 C CA . HIS A 1 85 ? 65.764 -29.044 45.622 1.00 45.29 106 HIS X CA 1
ATOM 673 C C . HIS A 1 85 ? 65.546 -28.021 46.741 1.00 44.28 106 HIS X C 1
ATOM 674 O O . HIS A 1 85 ? 64.397 -27.594 47.052 1.00 46.17 106 HIS X O 1
ATOM 681 N N . GLU A 1 86 ? 66.674 -27.561 47.255 1.00 36.57 107 GLU X N 1
ATOM 682 C CA . GLU A 1 86 ? 66.727 -26.884 48.527 1.00 33.67 107 GLU X CA 1
ATOM 683 C C . GLU A 1 86 ? 67.181 -25.457 48.324 1.00 28.64 107 GLU X C 1
ATOM 684 O O . GLU A 1 86 ? 67.966 -25.168 47.442 1.00 29.05 107 GLU X O 1
ATOM 690 N N . GLY A 1 87 ? 66.573 -24.561 49.090 1.00 25.91 108 GLY X N 1
ATOM 691 C CA . GLY A 1 87 ? 67.014 -23.182 49.097 1.00 22.80 108 GLY X CA 1
ATOM 692 C C . GLY A 1 87 ? 67.366 -22.752 50.489 1.00 23.08 108 GLY X C 1
ATOM 693 O O . GLY A 1 87 ? 66.972 -23.381 51.456 1.00 25.73 108 GLY X O 1
ATOM 694 N N . PHE A 1 88 ? 68.072 -21.645 50.607 1.00 21.54 109 PHE X N 1
ATOM 695 C CA . PHE A 1 88 ? 68.510 -21.107 51.894 1.00 22.68 109 PHE X CA 1
ATOM 696 C C . PHE A 1 88 ? 68.194 -19.644 52.014 1.00 21.12 109 PHE X C 1
ATOM 697 O O . PHE A 1 88 ? 68.165 -18.909 50.991 1.00 21.82 109 PHE X O 1
ATOM 705 N N . VAL A 1 89 ? 67.951 -19.244 53.226 1.00 22.44 110 VAL X N 1
ATOM 706 C CA . VAL A 1 89 ? 67.774 -17.819 53.484 1.00 22.20 110 VAL X CA 1
ATOM 707 C C . VAL A 1 89 ? 68.830 -17.440 54.487 1.00 23.39 110 VAL X C 1
ATOM 708 O O . VAL A 1 89 ? 68.902 -18.092 55.546 1.00 25.68 110 VAL X O 1
ATOM 712 N N . TYR A 1 90 ? 69.610 -16.405 54.176 1.00 21.87 111 TYR X N 1
ATOM 713 C CA . TYR A 1 90 ? 70.644 -15.908 55.063 1.00 22.75 111 TYR X CA 1
ATOM 714 C C . TYR A 1 90 ? 70.215 -14.567 55.623 1.00 24.77 111 TYR X C 1
ATOM 715 O O . TYR A 1 90 ? 69.527 -13.823 54.931 1.00 24.75 111 TYR X O 1
ATOM 724 N N . ASP A 1 91 ? 70.682 -14.238 56.831 1.00 27.16 112 ASP X N 1
ATOM 725 C CA . ASP A 1 91 ? 70.638 -12.822 57.240 1.00 28.96 112 ASP X CA 1
ATOM 726 C C . ASP A 1 91 ? 71.667 -12.111 56.362 1.00 27.91 112 ASP X C 1
ATOM 727 O O . ASP A 1 91 ? 72.834 -12.525 56.283 1.00 27.67 112 ASP X O 1
ATOM 732 N N . LEU A 1 92 ? 71.251 -11.062 55.677 1.00 28.33 113 LEU X N 1
ATOM 733 C CA . LEU A 1 92 ? 72.114 -10.352 54.774 1.00 30.09 113 LEU X CA 1
ATOM 734 C C . LEU A 1 92 ? 73.341 -9.763 55.450 1.00 31.03 113 LEU X C 1
ATOM 735 O O . LEU A 1 92 ? 74.460 -9.895 54.949 1.00 32.88 113 LEU X O 1
ATOM 740 N N . ALA A 1 93 ? 73.152 -9.083 56.570 1.00 32.61 114 ALA X N 1
ATOM 741 C CA . ALA A 1 93 ? 74.286 -8.410 57.212 1.00 34.19 114 ALA X CA 1
ATOM 742 C C . ALA A 1 93 ? 75.410 -9.335 57.595 1.00 34.14 114 ALA X C 1
ATOM 743 O O . ALA A 1 93 ? 76.593 -8.985 57.395 1.00 35.25 114 ALA X O 1
ATOM 745 N N . THR A 1 94 ? 75.076 -10.462 58.251 1.00 33.56 115 THR X N 1
ATOM 746 C CA . THR A 1 94 ? 76.106 -11.390 58.711 1.00 33.25 115 THR X CA 1
ATOM 747 C C . THR A 1 94 ? 76.431 -12.557 57.747 1.00 31.97 115 THR X C 1
ATOM 748 O O . THR A 1 94 ? 77.378 -13.318 57.989 1.00 31.92 115 THR X O 1
ATOM 752 N N . LEU A 1 95 ? 75.642 -12.689 56.681 1.00 28.84 116 LEU X N 1
ATOM 753 C CA . LEU A 1 95 ? 75.681 -13.843 55.744 1.00 27.26 116 LEU X CA 1
ATOM 754 C C . LEU A 1 95 ? 75.653 -15.172 56.504 1.00 29.07 116 LEU X C 1
ATOM 755 O O . LEU A 1 95 ? 76.457 -16.089 56.225 1.00 30.79 116 LEU X O 1
ATOM 760 N N . THR A 1 96 ? 74.814 -15.286 57.520 1.00 27.89 117 THR X N 1
ATOM 761 C CA . THR A 1 96 ? 74.696 -16.530 58.244 1.00 30.78 117 THR X CA 1
ATOM 762 C C . THR A 1 96 ? 73.333 -17.137 57.867 1.00 28.84 117 THR X C 1
ATOM 763 O O . THR A 1 96 ? 72.328 -16.424 57.724 1.00 27.24 117 THR X O 1
ATOM 767 N N . PRO A 1 97 ? 73.290 -18.428 57.626 1.00 29.74 118 PRO X N 1
ATOM 768 C CA . PRO A 1 97 ? 72.049 -19.057 57.269 1.00 29.84 118 PRO X CA 1
ATOM 769 C C . PRO A 1 97 ? 71.032 -19.042 58.419 1.00 30.71 118 PRO X C 1
ATOM 770 O O . PRO A 1 97 ? 71.343 -19.278 59.612 1.00 32.68 118 PRO X O 1
ATOM 774 N N . ARG A 1 98 ? 69.797 -18.744 58.031 1.00 28.58 119 ARG X N 1
ATOM 775 C CA . ARG A 1 98 ? 68.695 -18.605 59.006 1.00 29.42 119 ARG X CA 1
ATOM 776 C C . ARG A 1 98 ? 67.521 -19.490 58.785 1.00 27.12 119 ARG X C 1
ATOM 777 O O . ARG A 1 98 ? 66.804 -19.805 59.720 1.00 27.96 119 ARG X O 1
ATOM 785 N N . ALA A 1 99 ? 67.362 -19.911 57.553 1.00 24.47 120 ALA X N 1
ATOM 786 C CA . ALA A 1 99 ? 66.255 -20.755 57.196 1.00 24.89 120 ALA X CA 1
ATOM 787 C C . ALA A 1 99 ? 66.518 -21.550 55.963 1.00 23.23 120 ALA X C 1
ATOM 788 O O . ALA A 1 99 ? 67.429 -21.253 55.162 1.00 23.29 120 ALA X O 1
ATOM 790 N N . ARG A 1 100 ? 65.650 -22.548 55.739 1.00 24.31 121 ARG X N 1
ATOM 791 C CA . ARG A 1 100 ? 65.778 -23.349 54.542 1.00 25.44 121 ARG X CA 1
ATOM 792 C C . ARG A 1 100 ? 64.411 -23.609 53.951 1.00 26.62 121 ARG X C 1
ATOM 793 O O . ARG A 1 100 ? 63.417 -23.482 54.647 1.00 29.10 121 ARG X O 1
ATOM 801 N N . PHE A 1 101 ? 64.358 -23.936 52.689 1.00 26.83 122 PHE X N 1
ATOM 802 C CA . PHE A 1 101 ? 63.047 -24.196 52.094 1.00 28.05 122 PHE X CA 1
ATOM 803 C C . PHE A 1 101 ? 63.269 -25.192 50.954 1.00 28.89 122 PHE X C 1
ATOM 804 O O . PHE A 1 101 ? 64.434 -25.462 50.598 1.00 29.03 122 PHE X O 1
ATOM 812 N N . ARG A 1 102 ? 62.176 -25.786 50.453 1.00 33.75 123 ARG X N 1
ATOM 813 C CA . ARG A 1 102 ? 62.278 -26.801 49.400 1.00 37.17 123 ARG X CA 1
ATOM 814 C C . ARG A 1 102 ? 61.384 -26.430 48.284 1.00 36.42 123 ARG X C 1
ATOM 815 O O . ARG A 1 102 ? 60.345 -25.795 48.499 1.00 39.00 123 ARG X O 1
ATOM 823 N N . TYR A 1 103 ? 61.794 -26.749 47.060 1.00 37.61 124 TYR X N 1
ATOM 824 C CA . TYR A 1 103 ? 60.977 -26.439 45.907 1.00 39.72 124 TYR X CA 1
ATOM 825 C C . TYR A 1 103 ? 61.061 -27.570 44.880 1.00 40.20 124 TYR X C 1
ATOM 826 O O . TYR A 1 103 ? 62.033 -28.346 44.866 1.00 38.85 124 TYR X O 1
ATOM 835 N N . PRO A 1 104 ? 60.010 -27.704 44.035 1.00 41.93 125 PRO X N 1
ATOM 836 C CA . PRO A 1 104 ? 60.122 -28.670 42.952 1.00 43.71 125 PRO X CA 1
ATOM 837 C C . PRO A 1 104 ? 61.094 -28.283 41.807 1.00 43.33 125 PRO X C 1
ATOM 838 O O . PRO A 1 104 ? 61.161 -27.103 41.445 1.00 42.34 125 PRO X O 1
ATOM 842 N N . GLY A 1 105 ? 61.852 -29.255 41.265 1.00 43.53 126 GLY X N 1
ATOM 843 C CA . GLY A 1 105 ? 62.760 -28.968 40.112 1.00 43.00 126 GLY X CA 1
ATOM 844 C C . GLY A 1 105 ? 64.152 -28.404 40.450 1.00 41.37 126 GLY X C 1
ATOM 845 O O . GLY A 1 105 ? 64.631 -28.541 41.594 1.00 41.22 126 GLY X O 1
ATOM 846 N N . GLU A 1 106 ? 64.793 -27.753 39.456 1.00 39.47 127 GLU X N 1
ATOM 847 C CA . GLU A 1 106 ? 66.161 -27.293 39.556 1.00 36.66 127 GLU X CA 1
ATOM 848 C C . GLU A 1 106 ? 66.095 -25.790 39.865 1.00 32.73 127 GLU X C 1
ATOM 849 O O . GLU A 1 106 ? 65.140 -25.140 39.545 1.00 34.23 127 GLU X O 1
ATOM 855 N N . GLY A 1 107 ? 67.067 -25.300 40.588 1.00 31.26 128 GLY X N 1
ATOM 856 C CA . GLY A 1 107 ? 67.084 -23.867 40.902 1.00 29.25 128 GLY X CA 1
ATOM 857 C C . GLY A 1 107 ? 68.183 -23.274 40.064 1.00 28.60 128 GLY X C 1
ATOM 858 O O . GLY A 1 107 ? 69.377 -23.711 40.139 1.00 34.28 128 GLY X O 1
ATOM 859 N N . TRP A 1 108 ? 67.813 -22.336 39.203 1.00 27.13 129 TRP X N 1
ATOM 860 C CA . TRP A 1 108 ? 68.805 -21.653 38.379 1.00 24.50 129 TRP X CA 1
ATOM 861 C C . TRP A 1 108 ? 69.060 -20.236 38.806 1.00 24.50 129 TRP X C 1
ATOM 862 O O . TRP A 1 108 ? 70.180 -19.956 39.223 1.00 28.02 129 TRP X O 1
ATOM 873 N N . ALA A 1 109 ? 68.050 -19.369 38.753 1.00 22.86 130 ALA X N 1
ATOM 874 C CA . ALA A 1 109 ? 68.309 -17.960 39.058 1.00 20.64 130 ALA X CA 1
ATOM 875 C C . ALA A 1 109 ? 67.100 -17.317 39.760 1.00 20.09 130 ALA X C 1
ATOM 876 O O . ALA A 1 109 ? 65.974 -17.837 39.680 1.00 20.21 130 ALA X O 1
ATOM 878 N N . LEU A 1 110 ? 67.353 -16.178 40.411 1.00 19.43 131 LEU X N 1
ATOM 879 C CA . LEU A 1 110 ? 66.303 -15.448 41.129 1.00 18.62 131 LEU X CA 1
ATOM 880 C C . LEU A 1 110 ? 66.459 -13.988 40.883 1.00 17.73 131 LEU X C 1
ATOM 881 O O . LEU A 1 110 ? 67.597 -13.541 40.741 1.00 18.03 131 LEU X O 1
ATOM 886 N N . THR A 1 111 ? 65.371 -13.222 40.946 1.00 17.38 132 THR X N 1
ATOM 887 C CA . THR A 1 111 ? 65.476 -11.789 41.130 1.00 17.06 132 THR X CA 1
ATOM 888 C C . THR A 1 111 ? 64.197 -11.358 41.858 1.00 18.23 132 THR X C 1
ATOM 889 O O . THR A 1 111 ? 63.443 -12.230 42.294 1.00 18.66 132 THR X O 1
ATOM 893 N N . SER A 1 112 ? 63.940 -10.063 41.991 1.00 18.46 133 SER X N 1
ATOM 894 C CA . SER A 1 112 ? 62.701 -9.605 42.649 1.00 19.22 133 SER X CA 1
ATOM 895 C C . SER A 1 112 ? 62.329 -8.273 42.135 1.00 20.01 133 SER X C 1
ATOM 896 O O . SER A 1 112 ? 63.196 -7.474 41.694 1.00 22.01 133 SER X O 1
ATOM 899 N N . ASP A 1 113 ? 61.040 -7.993 42.212 1.00 23.62 134 ASP X N 1
ATOM 900 C CA . ASP A 1 113 ? 60.556 -6.587 42.009 1.00 25.92 134 ASP X CA 1
ATOM 901 C C . ASP A 1 113 ? 60.216 -6.068 43.407 1.00 28.28 134 ASP X C 1
ATOM 902 O O . ASP A 1 113 ? 60.887 -6.465 44.383 1.00 28.45 134 ASP X O 1
ATOM 907 N N . ASP A 1 114 ? 59.272 -5.132 43.531 1.00 32.52 135 ASP X N 1
ATOM 908 C CA . ASP A 1 114 ? 59.034 -4.681 44.934 1.00 36.42 135 ASP X CA 1
ATOM 909 C C . ASP A 1 114 ? 58.068 -5.529 45.745 1.00 36.77 135 ASP X C 1
ATOM 910 O O . ASP A 1 114 ? 57.789 -5.197 46.912 1.00 39.37 135 ASP X O 1
ATOM 915 N N . SER A 1 115 ? 57.550 -6.610 45.182 1.00 36.30 136 SER X N 1
ATOM 916 C CA . SER A 1 115 ? 56.558 -7.399 45.890 1.00 34.81 136 SER X CA 1
ATOM 917 C C . SER A 1 115 ? 56.845 -8.884 45.829 1.00 32.40 136 SER X C 1
ATOM 918 O O . SER A 1 115 ? 56.451 -9.614 46.742 1.00 32.74 136 SER X O 1
ATOM 921 N N . HIS A 1 116 ? 57.531 -9.353 44.771 1.00 28.68 137 HIS X N 1
ATOM 922 C CA . HIS A 1 116 ? 57.635 -10.802 44.530 1.00 28.51 137 HIS X CA 1
ATOM 923 C C . HIS A 1 116 ? 59.026 -11.173 44.098 1.00 25.88 137 HIS X C 1
ATOM 924 O O . HIS A 1 116 ? 59.774 -10.335 43.575 1.00 24.88 137 HIS X O 1
ATOM 931 N N . LEU A 1 117 ? 59.340 -12.453 44.281 1.00 23.67 138 LEU X N 1
ATOM 932 C CA . LEU A 1 117 ? 60.566 -12.975 43.678 1.00 21.86 138 LEU X CA 1
ATOM 933 C C . LEU A 1 117 ? 60.197 -13.637 42.379 1.00 22.61 138 LEU X C 1
ATOM 934 O O . LEU A 1 117 ? 59.039 -14.051 42.192 1.00 25.57 138 LEU X O 1
ATOM 939 N N . TYR A 1 118 ? 61.157 -13.717 41.468 1.00 21.10 139 TYR X N 1
ATOM 940 C CA . TYR A 1 118 ? 61.023 -14.382 40.149 1.00 22.50 139 TYR X CA 1
ATOM 941 C C . TYR A 1 118 ? 62.121 -15.404 40.045 1.00 20.74 139 TYR X C 1
ATOM 942 O O . TYR A 1 118 ? 63.261 -15.111 40.298 1.00 21.09 139 TYR X O 1
ATOM 951 N N . MET A 1 119 ? 61.732 -16.641 39.772 1.00 21.98 140 MET X N 1
ATOM 952 C CA . MET A 1 119 ? 62.689 -17.758 39.745 1.00 20.97 140 MET X CA 1
ATOM 953 C C . MET A 1 119 ? 62.693 -18.438 38.347 1.00 22.87 140 MET X C 1
ATOM 954 O O . MET A 1 119 ? 61.670 -18.823 37.784 1.00 24.59 140 MET X O 1
ATOM 959 N N . SER A 1 120 ? 63.899 -18.626 37.843 1.00 22.18 141 SER X N 1
ATOM 960 C CA . SER A 1 120 ? 64.175 -19.492 36.657 1.00 23.54 141 SER X CA 1
ATOM 961 C C . SER A 1 120 ? 64.527 -20.935 37.141 1.00 26.45 141 SER X C 1
ATOM 962 O O . SER A 1 120 ? 65.330 -21.103 38.062 1.00 25.77 141 SER X O 1
ATOM 965 N N . ASP A 1 121 ? 64.082 -21.988 36.423 1.00 29.82 142 ASP X N 1
ATOM 966 C CA . ASP A 1 121 ? 64.351 -23.398 36.788 1.00 32.38 142 ASP X CA 1
ATOM 967 C C . ASP A 1 121 ? 64.895 -24.133 35.542 1.00 32.94 142 ASP X C 1
ATOM 968 O O . ASP A 1 121 ? 64.883 -25.376 35.446 1.00 36.31 142 ASP X O 1
ATOM 973 N N . GLY A 1 122 ? 65.377 -23.334 34.593 1.00 31.00 143 GLY X N 1
ATOM 974 C CA . GLY A 1 122 ? 65.919 -23.879 33.285 1.00 32.38 143 GLY X CA 1
ATOM 975 C C . GLY A 1 122 ? 64.856 -24.041 32.206 1.00 32.56 143 GLY X C 1
ATOM 976 O O . GLY A 1 122 ? 65.186 -24.312 31.022 1.00 31.29 143 GLY X O 1
ATOM 977 N N . THR A 1 123 ? 63.571 -23.971 32.600 1.00 32.78 144 THR X N 1
ATOM 978 C CA . THR A 1 123 ? 62.451 -24.071 31.632 1.00 34.88 144 THR X CA 1
ATOM 979 C C . THR A 1 123 ? 62.020 -22.671 31.181 1.00 34.83 144 THR X C 1
ATOM 980 O O . THR A 1 123 ? 62.613 -21.680 31.647 1.00 33.54 144 THR X O 1
ATOM 984 N N . ALA A 1 124 ? 61.005 -22.555 30.321 1.00 34.91 145 ALA X N 1
ATOM 985 C CA . ALA A 1 124 ? 60.506 -21.259 29.800 1.00 34.34 145 ALA X CA 1
ATOM 986 C C . ALA A 1 124 ? 59.485 -20.630 30.751 1.00 33.52 145 ALA X C 1
ATOM 987 O O . ALA A 1 124 ? 58.967 -19.543 30.500 1.00 35.28 145 ALA X O 1
ATOM 989 N N . VAL A 1 125 ? 59.193 -21.343 31.834 1.00 33.61 146 VAL X N 1
ATOM 990 C CA . VAL A 1 125 ? 58.162 -20.804 32.768 1.00 32.85 146 VAL X CA 1
ATOM 991 C C . VAL A 1 125 ? 58.892 -20.233 34.011 1.00 32.07 146 VAL X C 1
ATOM 992 O O . VAL A 1 125 ? 59.465 -21.016 34.823 1.00 31.40 146 VAL X O 1
ATOM 996 N N . ILE A 1 126 ? 58.924 -18.912 34.138 1.00 29.01 147 ILE X N 1
ATOM 997 C CA . ILE A 1 126 ? 59.436 -18.264 35.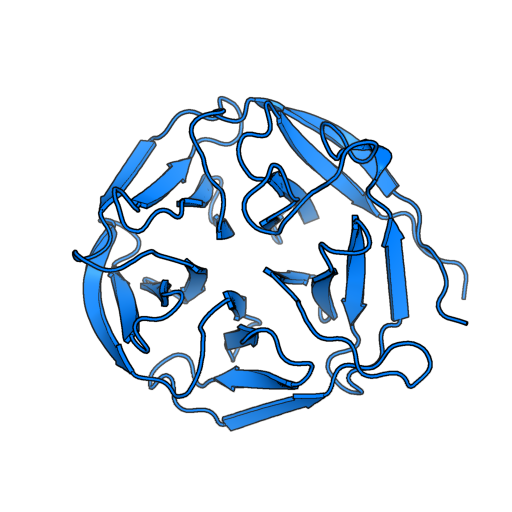364 1.00 28.57 147 ILE X CA 1
ATOM 998 C C . ILE A 1 126 ? 58.352 -18.276 36.474 1.00 30.71 147 ILE X C 1
ATOM 999 O O . ILE A 1 126 ? 57.178 -17.897 36.249 1.00 31.47 147 ILE X O 1
ATOM 1004 N N . ARG A 1 127 ? 58.775 -18.722 37.648 1.00 27.96 148 ARG X N 1
ATOM 1005 C CA . ARG A 1 127 ? 57.878 -18.807 38.826 1.00 29.12 148 ARG X CA 1
ATOM 1006 C C . ARG A 1 127 ? 57.892 -17.465 39.572 1.00 28.32 148 ARG X C 1
ATOM 1007 O O . ARG A 1 127 ? 58.939 -16.880 39.860 1.00 27.62 148 ARG X O 1
ATOM 1015 N N . LYS A 1 128 ? 56.703 -17.027 39.983 1.00 27.97 149 LYS X N 1
ATOM 1016 C CA . LYS A 1 128 ? 56.602 -15.811 40.815 1.00 28.71 149 LYS X CA 1
ATOM 1017 C C . LYS A 1 128 ? 56.312 -16.285 42.251 1.00 27.65 149 LYS X C 1
ATOM 1018 O O . LYS A 1 128 ? 55.335 -17.023 42.482 1.00 32.25 149 LYS X O 1
ATOM 1024 N N . LEU A 1 129 ? 57.161 -15.886 43.195 1.00 26.65 150 LEU X N 1
ATOM 1025 C CA . LEU A 1 129 ? 57.095 -16.431 44.553 1.00 26.42 150 LEU X CA 1
ATOM 1026 C C . LEU A 1 129 ? 56.781 -15.372 45.569 1.00 27.87 150 LEU X C 1
ATOM 1027 O O . LEU A 1 129 ? 57.225 -14.216 45.441 1.00 29.12 150 LEU X O 1
ATOM 1032 N N . ASP A 1 130 ? 56.024 -15.760 46.611 1.00 31.02 151 ASP X N 1
ATOM 1033 C CA . ASP A 1 130 ? 55.843 -14.899 47.693 1.00 29.64 151 ASP X CA 1
ATOM 1034 C C . ASP A 1 130 ? 57.169 -14.804 48.511 1.00 28.85 151 ASP X C 1
ATOM 1035 O O . ASP A 1 130 ? 57.696 -15.848 48.871 1.00 28.89 151 ASP X O 1
ATOM 1040 N N . PRO A 1 131 ? 57.706 -13.600 48.785 1.00 28.90 152 PRO X N 1
ATOM 1041 C CA . PRO A 1 131 ? 59.020 -13.561 49.440 1.00 27.49 152 PRO X CA 1
ATOM 1042 C C . PRO A 1 131 ? 59.052 -14.146 50.826 1.00 30.29 152 PRO X C 1
ATOM 1043 O O . PRO A 1 131 ? 60.034 -14.824 51.168 1.00 31.23 152 PRO X O 1
ATOM 1047 N N . ASP A 1 132 ? 57.990 -13.961 51.607 1.00 30.74 153 ASP X N 1
ATOM 1048 C CA . ASP A 1 132 ? 58.058 -14.499 52.995 1.00 31.67 153 ASP X CA 1
ATOM 1049 C C . ASP A 1 132 ? 57.892 -15.979 53.119 1.00 33.73 153 ASP X C 1
ATOM 1050 O O . ASP A 1 132 ? 58.482 -16.594 54.010 1.00 37.75 153 ASP X O 1
ATOM 1055 N N . THR A 1 133 ? 57.011 -16.564 52.325 1.00 32.63 154 THR X N 1
ATOM 1056 C CA . THR A 1 133 ? 56.770 -17.982 52.473 1.00 33.78 154 THR X CA 1
ATOM 1057 C C . THR A 1 133 ? 57.470 -18.792 51.411 1.00 30.40 154 THR X C 1
ATOM 1058 O O . THR A 1 133 ? 57.518 -19.990 51.518 1.00 34.42 154 THR X O 1
ATOM 1062 N N . LEU A 1 134 ? 57.977 -18.121 50.348 1.00 31.50 155 LEU X N 1
ATOM 1063 C CA . LEU A 1 134 ? 58.506 -18.839 49.204 1.00 30.02 155 LEU X CA 1
ATOM 1064 C C . LEU A 1 134 ? 57.536 -19.666 48.448 1.00 30.65 155 LEU X C 1
ATOM 1065 O O . LEU A 1 134 ? 57.929 -20.391 47.524 1.00 32.37 155 LEU X O 1
ATOM 1070 N N . GLN A 1 135 ? 56.251 -19.500 48.736 1.00 31.78 156 GLN X N 1
ATOM 1071 C CA . GLN A 1 135 ? 55.257 -20.247 47.971 1.00 33.32 156 GLN X CA 1
ATOM 1072 C C . GLN A 1 135 ? 55.064 -19.646 46.592 1.00 33.26 156 GLN X C 1
ATOM 1073 O O . GLN A 1 135 ? 55.139 -18.418 46.440 1.00 32.62 156 GLN X O 1
ATOM 1079 N N . GLN A 1 136 ? 54.848 -20.494 45.579 1.00 33.52 157 GLN X N 1
ATOM 1080 C CA . GLN A 1 136 ? 54.565 -19.976 44.272 1.00 35.40 157 GLN X CA 1
ATOM 1081 C C . GLN A 1 136 ? 53.169 -19.368 44.156 1.00 38.31 157 GLN X C 1
ATOM 1082 O O . GLN A 1 136 ? 52.154 -20.017 44.495 1.00 38.09 157 GLN X O 1
ATOM 1088 N N . VAL A 1 137 ? 53.063 -18.145 43.664 1.00 34.12 158 VAL X N 1
ATOM 1089 C CA . VAL A 1 137 ? 51.774 -17.442 43.518 1.00 38.14 158 VAL X CA 1
ATOM 1090 C C . VAL A 1 137 ? 51.425 -17.058 42.080 1.00 38.41 158 VAL X C 1
ATOM 1091 O O . VAL A 1 137 ? 50.321 -16.606 41.791 1.00 43.02 158 VAL X O 1
ATOM 1095 N N . GLY A 1 138 ? 52.310 -17.345 41.148 1.00 39.10 159 GLY X N 1
ATOM 1096 C CA . GLY A 1 138 ? 52.030 -17.003 39.759 1.00 39.77 159 GLY X CA 1
ATOM 1097 C C . GLY A 1 138 ? 53.153 -17.483 38.870 1.00 37.91 159 GLY X C 1
ATOM 1098 O O . GLY A 1 138 ? 54.035 -18.187 39.324 1.00 36.99 159 GLY X O 1
ATOM 1099 N N . SER A 1 139 ? 53.003 -17.223 37.569 1.00 39.36 160 SER X N 1
ATOM 1100 C CA . SER A 1 139 ? 54.098 -17.503 36.636 1.00 39.47 160 SER X CA 1
ATOM 1101 C C . SER A 1 139 ? 54.061 -16.622 35.413 1.00 40.92 160 SER X C 1
ATOM 1102 O O . SER A 1 139 ? 53.087 -15.917 35.158 1.00 41.95 160 SER X O 1
ATOM 1105 N N . ILE A 1 140 ? 55.150 -16.668 34.668 1.00 38.93 161 ILE X N 1
ATOM 1106 C CA . ILE A 1 140 ? 55.271 -15.953 33.408 1.00 40.08 161 ILE X CA 1
ATOM 1107 C C . ILE A 1 140 ? 55.844 -16.964 32.431 1.00 36.76 161 ILE X C 1
ATOM 1108 O O . ILE A 1 140 ? 56.975 -17.503 32.643 1.00 36.78 161 ILE X O 1
ATOM 1113 N N . LYS A 1 141 ? 55.111 -17.205 31.332 1.00 37.45 162 LYS X N 1
ATOM 1114 C CA . LYS A 1 141 ? 55.655 -18.019 30.257 1.00 37.82 162 LYS X CA 1
ATOM 1115 C C . LYS A 1 141 ? 56.347 -17.101 29.280 1.00 34.14 162 LYS X C 1
ATOM 1116 O O . LYS A 1 141 ? 55.733 -16.206 28.734 1.00 37.30 162 LYS X O 1
ATOM 1122 N N . VAL A 1 142 ? 57.662 -17.288 29.138 1.00 33.96 163 VAL X N 1
ATOM 1123 C CA . VAL A 1 142 ? 58.458 -16.404 28.323 1.00 32.34 163 VAL X CA 1
ATOM 1124 C C . VAL A 1 142 ? 58.487 -16.910 26.881 1.00 34.08 163 VAL X C 1
ATOM 1125 O O . VAL A 1 142 ? 58.778 -18.055 26.606 1.00 34.63 163 VAL X O 1
ATOM 1129 N N . THR A 1 143 ? 58.208 -16.005 25.989 1.00 32.72 164 THR X N 1
ATOM 1130 C CA . THR A 1 143 ? 58.321 -16.316 24.524 1.00 33.92 164 THR X CA 1
ATOM 1131 C C . THR A 1 143 ? 59.074 -15.265 23.742 1.00 35.46 164 THR X C 1
ATOM 1132 O O . THR A 1 143 ? 59.075 -14.086 24.108 1.00 34.64 164 THR X O 1
ATOM 1136 N N . ALA A 1 144 ? 59.764 -15.692 22.690 1.00 35.36 165 ALA X N 1
ATOM 1137 C CA . ALA A 1 144 ? 60.427 -14.739 21.774 1.00 34.71 165 ALA X CA 1
ATOM 1138 C C . ALA A 1 144 ? 59.964 -15.010 20.373 1.00 39.21 165 ALA X C 1
ATOM 1139 O O . ALA A 1 144 ? 60.207 -16.117 19.867 1.00 36.91 165 ALA X O 1
ATOM 1141 N N . GLY A 1 145 ? 59.276 -14.022 19.812 1.00 36.43 166 GLY X N 1
ATOM 1142 C CA . GLY A 1 145 ? 58.595 -14.154 18.516 1.00 41.99 166 GLY X CA 1
ATOM 1143 C C . GLY A 1 145 ? 57.733 -15.391 18.571 1.00 43.81 166 GLY X C 1
ATOM 1144 O O . GLY A 1 145 ? 57.587 -16.067 17.525 1.00 44.63 166 GLY X O 1
ATOM 1145 N N . GLY A 1 146 ? 57.169 -15.703 19.736 1.00 42.67 167 GLY X N 1
ATOM 1146 C CA . GLY A 1 146 ? 56.288 -16.887 19.897 1.00 42.70 167 GLY X CA 1
ATOM 1147 C C . GLY A 1 146 ? 56.908 -18.244 20.283 1.00 43.15 167 GLY X C 1
ATOM 1148 O O . GLY A 1 146 ? 56.185 -19.213 20.525 1.00 45.92 167 GLY X O 1
ATOM 1149 N N . ARG A 1 147 ? 58.215 -18.385 20.221 1.00 40.88 168 ARG X N 1
ATOM 1150 C CA . ARG A 1 147 ? 58.911 -19.624 20.559 1.00 42.13 168 ARG X CA 1
ATOM 1151 C C . ARG A 1 147 ? 59.248 -19.593 22.067 1.00 41.01 168 ARG X C 1
ATOM 1152 O O . ARG A 1 147 ? 59.775 -18.627 22.576 1.00 39.28 168 ARG X O 1
ATOM 1160 N N . PRO A 1 148 ? 58.946 -20.656 22.802 1.00 41.82 169 PRO X N 1
ATOM 1161 C CA . PRO A 1 148 ? 59.334 -20.709 24.215 1.00 40.26 169 PRO X CA 1
ATOM 1162 C C . PRO A 1 148 ? 60.812 -20.471 24.400 1.00 38.21 169 PRO X C 1
ATOM 1163 O O . PRO A 1 148 ? 61.614 -20.994 23.645 1.00 38.96 169 PRO X O 1
ATOM 1167 N N . LEU A 1 149 ? 61.148 -19.653 25.384 1.00 33.14 170 LEU X N 1
ATOM 1168 C CA . LEU A 1 149 ? 62.563 -19.419 25.655 1.00 33.33 170 LEU X CA 1
ATOM 1169 C C . LEU A 1 149 ? 62.965 -20.019 27.021 1.00 33.07 170 LEU X C 1
ATOM 1170 O O . LEU A 1 149 ? 62.523 -19.505 28.067 1.00 31.33 170 LEU X O 1
ATOM 1175 N N . ASP A 1 150 ? 63.796 -21.082 27.014 1.00 32.87 171 ASP X N 1
ATOM 1176 C CA . ASP A 1 150 ? 64.239 -21.751 28.254 1.00 31.70 171 ASP X CA 1
ATOM 1177 C C . ASP A 1 150 ? 65.737 -21.601 28.437 1.00 29.32 171 ASP X C 1
ATOM 1178 O O . ASP A 1 150 ? 66.325 -20.722 27.763 1.00 29.92 171 ASP X O 1
ATOM 1183 N N . ASN A 1 151 ? 66.338 -22.273 29.427 1.00 27.31 172 ASN X N 1
ATOM 1184 C CA . ASN A 1 151 ? 67.776 -22.140 29.697 1.00 27.95 172 ASN X CA 1
ATOM 1185 C C . ASN A 1 151 ? 68.124 -20.714 29.994 1.00 26.51 172 ASN X C 1
ATOM 1186 O O . ASN A 1 151 ? 69.161 -20.235 29.586 1.00 28.82 172 ASN X O 1
ATOM 1191 N N . LEU A 1 152 ? 67.497 -20.206 31.033 1.00 26.84 173 LEU X N 1
ATOM 1192 C CA . LEU A 1 152 ? 67.742 -18.815 31.505 1.00 25.08 173 LEU X CA 1
ATOM 1193 C C . LEU A 1 152 ? 68.589 -18.809 32.756 1.00 22.55 173 LEU X C 1
ATOM 1194 O O . LEU A 1 152 ? 68.090 -19.237 33.862 1.00 25.36 173 LEU X O 1
ATOM 1199 N N . ASN A 1 153 ? 69.909 -18.673 32.631 1.00 23.21 174 ASN X N 1
ATOM 1200 C CA . ASN A 1 153 ? 70.795 -19.077 33.727 1.00 23.82 174 ASN X CA 1
ATOM 1201 C C . ASN A 1 153 ? 70.943 -17.834 34.696 1.00 21.63 174 ASN X C 1
ATOM 1202 O O . ASN A 1 153 ? 71.601 -17.985 35.779 1.00 23.24 174 ASN X O 1
ATOM 1207 N N . GLU A 1 154 ? 70.414 -16.621 34.348 1.00 17.89 175 GLU X N 1
ATOM 1208 C CA . GLU A 1 154 ? 70.489 -15.503 35.312 1.00 16.14 175 GLU X CA 1
ATOM 1209 C C . GLU A 1 154 ? 69.390 -14.525 35.037 1.00 16.59 175 GLU X C 1
ATOM 1210 O O . GLU A 1 154 ? 69.013 -14.319 33.858 1.00 17.82 175 GLU X O 1
ATOM 1216 N N . LEU A 1 155 ? 68.874 -13.907 36.112 1.00 16.09 176 LEU X N 1
ATOM 1217 C CA . LEU A 1 155 ? 67.783 -12.917 35.995 1.00 16.40 176 LEU X CA 1
ATOM 1218 C C . LEU A 1 155 ? 68.159 -11.629 36.692 1.00 16.13 176 LEU X C 1
ATOM 1219 O O . LEU A 1 155 ? 68.989 -11.638 37.670 1.00 16.47 176 LEU X O 1
ATOM 1224 N N . GLU A 1 156 ? 67.518 -10.535 36.268 1.00 16.01 177 GLU X N 1
ATOM 1225 C CA . GLU A 1 156 ? 67.643 -9.312 37.038 1.00 15.64 177 GLU X CA 1
ATOM 1226 C C . GLU A 1 156 ? 66.426 -8.450 36.689 1.00 16.52 177 GLU X C 1
ATOM 1227 O O . GLU A 1 156 ? 66.129 -8.243 35.489 1.00 18.00 177 GLU X O 1
ATOM 1233 N N . TRP A 1 157 ? 65.773 -7.881 37.677 1.00 17.04 178 TRP X N 1
ATOM 1234 C CA . TRP A 1 157 ? 64.666 -6.977 37.470 1.00 17.77 178 TRP X CA 1
ATOM 1235 C C . TRP A 1 157 ? 65.163 -5.592 37.217 1.00 19.14 178 TRP X C 1
ATOM 1236 O O . TRP A 1 157 ? 65.945 -5.071 38.045 1.00 20.92 178 TRP X O 1
ATOM 1247 N N . VAL A 1 158 ? 64.768 -4.956 36.106 1.00 19.81 179 VAL X N 1
ATOM 1248 C CA . VAL A 1 158 ? 65.309 -3.595 35.765 1.00 21.36 179 VAL X CA 1
ATOM 1249 C C . VAL A 1 158 ? 64.150 -2.777 35.253 1.00 25.58 179 VAL X C 1
ATOM 1250 O O . VAL A 1 158 ? 63.602 -3.061 34.197 1.00 24.70 179 VAL X O 1
ATOM 1254 N N . ASN A 1 159 ? 63.789 -1.756 36.019 1.00 28.43 180 ASN X N 1
ATOM 1255 C CA . ASN A 1 159 ? 62.738 -0.770 35.548 1.00 30.61 180 ASN X CA 1
ATOM 1256 C C . ASN A 1 159 ? 61.481 -1.441 34.987 1.00 30.66 180 ASN X C 1
ATOM 1257 O O . ASN A 1 159 ? 61.028 -1.127 33.872 1.00 32.82 180 ASN X O 1
ATOM 1262 N N . GLY A 1 160 ? 60.915 -2.369 35.722 1.00 28.44 181 GLY X N 1
ATOM 1263 C CA . GLY A 1 160 ? 59.659 -2.948 35.367 1.00 28.98 181 GLY X CA 1
ATOM 1264 C C . GLY A 1 160 ? 59.726 -4.042 34.381 1.00 27.45 181 GLY X C 1
ATOM 1265 O O . GLY A 1 160 ? 58.673 -4.489 33.912 1.00 30.09 181 GLY X O 1
ATOM 1266 N N . GLU A 1 161 ? 60.946 -4.455 34.018 1.00 25.90 182 GLU X N 1
ATOM 1267 C CA . GLU A 1 161 ? 61.103 -5.529 33.050 1.00 25.28 182 GLU X CA 1
ATOM 1268 C C . GLU A 1 161 ? 62.012 -6.574 33.653 1.00 23.41 182 GLU X C 1
ATOM 1269 O O . GLU A 1 161 ? 62.789 -6.289 34.581 1.00 23.03 182 GLU X O 1
ATOM 1275 N N . LEU A 1 162 ? 61.910 -7.773 33.113 1.00 23.91 183 LEU X N 1
ATOM 1276 C CA . LEU A 1 162 ? 62.788 -8.858 33.563 1.00 22.32 183 LEU X CA 1
ATOM 1277 C C . LEU A 1 162 ? 63.923 -9.040 32.526 1.00 22.11 183 LEU X C 1
ATOM 1278 O O . LEU A 1 162 ? 63.618 -9.267 31.337 1.00 24.21 183 LEU X O 1
ATOM 1283 N N . LEU A 1 163 ? 65.172 -8.941 32.933 1.00 19.40 184 LEU X N 1
ATOM 1284 C CA . LEU A 1 163 ? 66.281 -9.299 32.048 1.00 17.91 184 LEU X CA 1
ATOM 1285 C C . LEU A 1 163 ? 66.648 -10.734 32.370 1.00 17.64 184 LEU X C 1
ATOM 1286 O O . LEU A 1 163 ? 66.749 -11.145 33.549 1.00 17.57 184 LEU X O 1
ATOM 1291 N N . ALA A 1 164 ? 66.880 -11.524 31.339 1.00 16.76 185 ALA X N 1
ATOM 1292 C CA . ALA A 1 164 ? 67.268 -12.941 31.530 1.00 16.89 185 ALA X CA 1
ATOM 1293 C C . ALA A 1 164 ? 68.388 -13.281 30.578 1.00 17.48 185 ALA X C 1
ATOM 1294 O O . ALA A 1 164 ? 68.287 -13.032 29.362 1.00 19.11 185 ALA X O 1
ATOM 1296 N N . ASN A 1 165 ? 69.464 -13.834 31.131 1.00 17.48 186 ASN X N 1
ATOM 1297 C CA . ASN A 1 165 ? 70.520 -14.338 30.235 1.00 18.07 186 ASN X CA 1
ATOM 1298 C C . ASN A 1 165 ? 70.162 -15.648 29.587 1.00 18.73 186 ASN X C 1
ATOM 1299 O O . ASN A 1 165 ? 69.640 -16.543 30.272 1.00 20.52 186 ASN X O 1
ATOM 1304 N N . VAL A 1 166 ? 70.453 -15.758 28.276 1.00 22.13 187 VAL X N 1
ATOM 1305 C CA . VAL A 1 166 ? 70.244 -16.943 27.468 1.00 26.17 187 VAL X CA 1
ATOM 1306 C C . VAL A 1 166 ? 71.726 -17.364 27.041 1.00 26.29 187 VAL X C 1
ATOM 1307 O O . VAL A 1 166 ? 72.370 -16.903 26.012 1.00 27.98 187 VAL X O 1
ATOM 1311 N N . TRP A 1 167 ? 72.340 -18.143 27.868 1.00 24.56 188 TRP X N 1
ATOM 1312 C CA . TRP A 1 167 ? 73.720 -18.474 27.648 1.00 27.39 188 TRP X CA 1
ATOM 1313 C C . TRP A 1 167 ? 73.994 -19.164 26.384 1.00 28.99 188 TRP X C 1
ATOM 1314 O O . TRP A 1 167 ? 75.103 -19.095 25.930 1.00 28.55 188 TRP X O 1
ATOM 1325 N N . LEU A 1 168 ? 73.039 -19.924 25.839 1.00 30.01 189 LEU X N 1
ATOM 1326 C CA . LEU A 1 168 ? 73.444 -20.625 24.680 1.00 31.49 189 LEU X CA 1
ATOM 1327 C C . LEU A 1 168 ? 73.424 -19.729 23.446 1.00 31.86 189 LEU X C 1
ATOM 1328 O O . LEU A 1 168 ? 73.998 -20.120 22.417 1.00 28.99 189 LEU X O 1
ATOM 1333 N N . THR A 1 169 ? 72.875 -18.523 23.580 1.00 30.80 190 THR X N 1
ATOM 1334 C CA . THR A 1 169 ? 72.988 -17.617 22.432 1.00 32.73 190 THR X CA 1
ATOM 1335 C C . THR A 1 169 ? 73.815 -16.354 22.770 1.00 30.08 190 THR X C 1
ATOM 1336 O O . THR A 1 169 ? 74.035 -15.544 21.834 1.00 33.25 190 THR X O 1
ATOM 1340 N N . SER A 1 170 ? 74.354 -16.266 24.010 1.00 27.23 191 SER X N 1
ATOM 1341 C CA . SER A 1 170 ? 75.138 -15.030 24.507 1.00 27.18 191 SER X CA 1
ATOM 1342 C C . SER A 1 170 ? 74.331 -13.606 24.642 1.00 26.64 191 SER X C 1
ATOM 1343 O O . SER A 1 170 ? 74.820 -12.439 24.869 1.00 31.99 191 SER X O 1
ATOM 1346 N N . ARG A 1 171 ? 73.091 -13.767 24.656 1.00 22.57 192 ARG X N 1
ATOM 1347 C CA . ARG A 1 171 ? 72.159 -12.697 24.641 1.00 21.94 192 ARG X CA 1
ATOM 1348 C C . ARG A 1 171 ? 71.478 -12.557 25.949 1.00 20.72 192 ARG X C 1
ATOM 1349 O O . ARG A 1 171 ? 71.223 -13.564 26.655 1.00 21.54 192 ARG X O 1
ATOM 1357 N N . ILE A 1 172 ? 71.116 -11.314 26.272 1.00 18.80 193 ILE X N 1
ATOM 1358 C CA . ILE A 1 172 ? 70.130 -11.092 27.360 1.00 18.19 193 ILE X CA 1
ATOM 1359 C C . ILE A 1 172 ? 68.822 -10.756 26.702 1.00 17.85 193 ILE X C 1
ATOM 1360 O O . ILE A 1 172 ? 68.773 -9.976 25.685 1.00 21.22 193 ILE X O 1
ATOM 1365 N N . ALA A 1 173 ? 67.738 -11.361 27.152 1.00 18.22 194 ALA X N 1
ATOM 1366 C CA . ALA A 1 173 ? 66.393 -11.024 26.731 1.00 18.51 194 ALA X CA 1
ATOM 1367 C C . ALA A 1 173 ? 65.823 -9.971 27.668 1.00 19.38 194 ALA X C 1
ATOM 1368 O O . ALA A 1 173 ? 65.890 -10.156 28.899 1.00 19.08 194 ALA X O 1
ATOM 1370 N N . ARG A 1 174 ? 65.247 -8.864 27.150 1.00 21.39 195 ARG X N 1
ATOM 1371 C CA . ARG A 1 174 ? 64.438 -7.942 27.990 1.00 21.96 195 ARG X CA 1
ATOM 1372 C C . ARG A 1 174 ? 63.013 -8.413 27.810 1.00 23.93 195 ARG X C 1
ATOM 1373 O O . ARG A 1 174 ? 62.507 -8.423 26.660 1.00 25.74 195 ARG X O 1
ATOM 1381 N N . ILE A 1 175 ? 62.392 -8.811 28.904 1.00 23.45 196 ILE X N 1
ATOM 1382 C CA . ILE A 1 175 ? 61.041 -9.420 28.935 1.00 26.26 196 ILE X CA 1
ATOM 1383 C C . ILE A 1 175 ? 60.000 -8.499 29.548 1.00 28.87 196 ILE X C 1
ATOM 1384 O O . ILE A 1 175 ? 60.204 -7.980 30.642 1.00 28.21 196 ILE X O 1
ATOM 1389 N N . ASP A 1 176 ? 58.879 -8.360 28.846 1.00 30.85 197 ASP X N 1
ATOM 1390 C CA . ASP A 1 176 ? 57.711 -7.625 29.386 1.00 31.85 197 ASP X CA 1
ATOM 1391 C C . ASP A 1 176 ? 57.043 -8.581 30.361 1.00 33.15 197 ASP X C 1
ATOM 1392 O O . ASP A 1 176 ? 56.551 -9.626 29.984 1.00 35.00 197 ASP X O 1
ATOM 1397 N N . PRO A 1 177 ? 57.063 -8.287 31.688 1.00 35.16 198 PRO X N 1
ATOM 1398 C CA . PRO A 1 177 ? 56.535 -9.340 32.570 1.00 36.79 198 PRO X CA 1
ATOM 1399 C C . PRO A 1 177 ? 55.014 -9.538 32.509 1.00 40.86 198 PRO X C 1
ATOM 1400 O O . PRO A 1 177 ? 54.517 -10.618 32.880 1.00 41.06 198 PRO X O 1
ATOM 1404 N N . ALA A 1 178 ? 54.299 -8.531 32.030 1.00 42.16 199 ALA X N 1
ATOM 1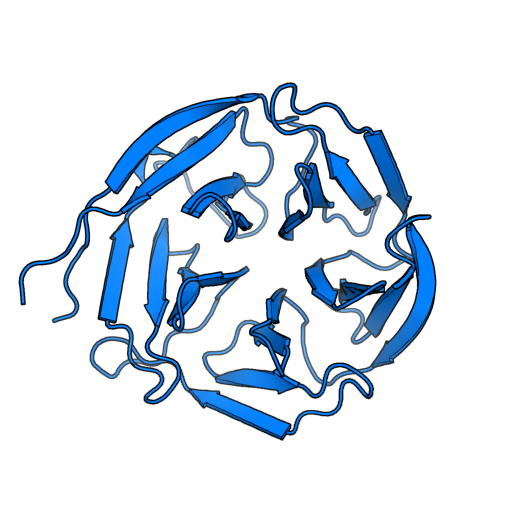405 C CA . ALA A 1 178 ? 52.845 -8.645 31.886 1.00 46.16 199 ALA X CA 1
ATOM 1406 C C . ALA A 1 178 ? 52.432 -9.667 30.791 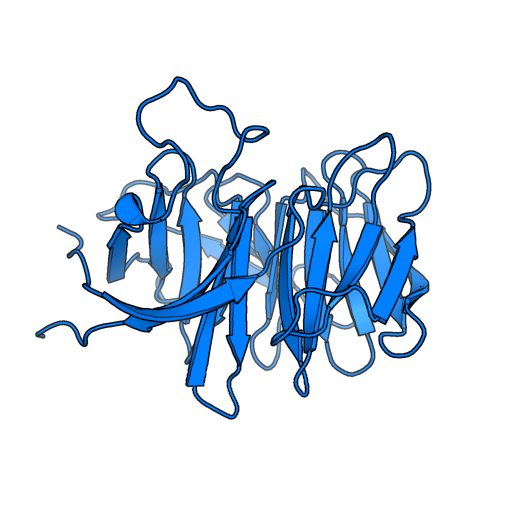1.00 47.16 199 ALA X C 1
ATOM 1407 O O . ALA A 1 178 ? 51.399 -10.321 30.934 1.00 49.37 199 ALA X O 1
ATOM 1409 N N . SER A 1 179 ? 53.229 -9.818 29.718 1.00 45.53 200 SER X N 1
ATOM 1410 C CA . SER A 1 179 ? 52.864 -10.670 28.543 1.00 45.48 200 SER X CA 1
ATOM 1411 C C . SER A 1 179 ? 53.808 -11.875 28.418 1.00 43.75 200 SER X C 1
ATOM 1412 O O . SER A 1 179 ? 53.523 -12.911 27.772 1.00 43.76 200 SER X O 1
ATOM 1415 N N . GLY A 1 180 ? 54.974 -11.732 29.044 1.00 38.05 201 GLY X N 1
ATOM 1416 C CA . GLY A 1 180 ? 56.006 -12.745 28.938 1.00 37.60 201 GLY X CA 1
ATOM 1417 C C . GLY A 1 180 ? 56.778 -12.649 27.624 1.00 34.34 201 GLY X C 1
ATOM 1418 O O . GLY A 1 180 ? 57.716 -13.433 27.425 1.00 32.48 201 GLY X O 1
ATOM 1419 N N . LYS A 1 181 ? 56.485 -11.634 26.814 1.00 35.76 202 LYS X N 1
ATOM 1420 C CA . LYS A 1 181 ? 57.105 -11.560 25.480 1.00 35.32 202 LYS X CA 1
ATOM 1421 C C . LYS A 1 181 ? 58.448 -10.829 25.604 1.00 32.90 202 LYS X C 1
ATOM 1422 O O . LYS A 1 181 ? 58.587 -9.835 26.331 1.00 32.05 202 LYS X O 1
ATOM 1428 N N . VAL A 1 182 ? 59.419 -11.348 24.865 1.00 30.23 203 VAL X N 1
ATOM 1429 C CA . VAL A 1 182 ? 60.728 -10.728 24.754 1.00 27.07 203 VAL X CA 1
ATOM 1430 C C . VAL A 1 182 ? 60.493 -9.511 23.908 1.00 28.62 203 VAL X C 1
ATOM 1431 O O . VAL A 1 182 ? 59.956 -9.650 22.800 1.00 32.50 203 VAL X O 1
ATOM 1435 N N . VAL A 1 183 ? 60.880 -8.353 24.421 1.00 28.27 204 VAL X N 1
ATOM 1436 C CA . VAL A 1 183 ? 60.817 -7.097 23.669 1.00 30.51 204 VAL X CA 1
ATOM 1437 C C . VAL A 1 183 ? 62.104 -6.681 22.961 1.00 28.73 204 VAL X C 1
ATOM 1438 O O . VAL A 1 183 ? 62.079 -5.907 22.005 1.00 31.37 204 VAL X O 1
ATOM 1442 N N . ALA A 1 184 ? 63.241 -7.219 23.390 1.00 25.50 205 ALA X N 1
ATOM 1443 C CA . ALA A 1 184 ? 64.496 -6.921 22.709 1.00 24.87 205 ALA X CA 1
ATOM 1444 C C . ALA A 1 184 ? 65.513 -7.921 23.146 1.00 22.60 205 ALA X C 1
ATOM 1445 O O . ALA A 1 184 ? 65.464 -8.428 24.286 1.00 22.79 205 ALA X O 1
ATOM 1447 N N . TRP A 1 185 ? 66.479 -8.188 22.276 1.00 24.39 206 TRP X N 1
ATOM 1448 C CA . TRP A 1 185 ? 67.743 -8.856 22.668 1.00 22.12 206 TRP X CA 1
ATOM 1449 C C . TRP A 1 185 ? 68.850 -7.876 22.921 1.00 23.74 206 TRP X C 1
ATOM 1450 O O . TRP A 1 185 ? 68.982 -6.890 22.204 1.00 27.78 206 TRP X O 1
ATOM 1461 N N . ILE A 1 186 ? 69.746 -8.153 23.836 1.00 22.99 207 ILE X N 1
ATOM 1462 C CA . ILE A 1 186 ? 70.998 -7.454 23.967 1.00 23.58 207 ILE X CA 1
ATOM 1463 C C . ILE A 1 186 ? 72.074 -8.505 23.700 1.00 23.29 207 ILE X C 1
ATOM 1464 O O . ILE A 1 186 ? 72.147 -9.480 24.452 1.00 24.27 207 ILE X O 1
ATOM 1469 N N . ASP A 1 187 ? 72.900 -8.323 22.686 1.00 24.85 208 ASP X N 1
ATOM 1470 C CA . ASP A 1 187 ? 73.851 -9.356 22.277 1.00 25.74 208 ASP X CA 1
ATOM 1471 C C . ASP A 1 187 ? 75.199 -8.979 22.899 1.00 24.51 208 ASP X C 1
ATOM 1472 O O . ASP A 1 187 ? 75.840 -8.032 22.429 1.00 25.70 208 ASP X O 1
ATOM 1477 N N . LEU A 1 188 ? 75.591 -9.637 23.974 1.00 25.48 209 LEU X N 1
ATOM 1478 C CA . LEU A 1 188 ? 76.838 -9.288 24.629 1.00 25.32 209 LEU X CA 1
ATOM 1479 C C . LEU A 1 188 ? 78.021 -10.150 24.180 1.00 27.80 209 LEU X C 1
ATOM 1480 O O . LEU A 1 188 ? 79.003 -10.289 24.931 1.00 28.65 209 LEU X O 1
ATOM 1485 N N . GLN A 1 189 ? 77.944 -10.731 22.995 1.00 29.69 210 GLN X N 1
ATOM 1486 C CA . GLN A 1 189 ? 79.043 -11.669 22.570 1.00 33.97 210 GLN X CA 1
ATOM 1487 C C . GLN A 1 189 ? 80.420 -10.983 22.685 1.00 32.93 210 GLN X C 1
ATOM 1488 O O . GLN A 1 189 ? 81.480 -11.681 22.922 1.00 35.68 210 GLN X O 1
ATOM 1494 N N . ALA A 1 190 ? 80.492 -9.675 22.410 1.00 33.16 211 ALA X N 1
ATOM 1495 C CA . ALA A 1 190 ? 81.759 -8.935 22.527 1.00 34.45 211 ALA X CA 1
ATOM 1496 C C . ALA A 1 190 ? 82.480 -9.0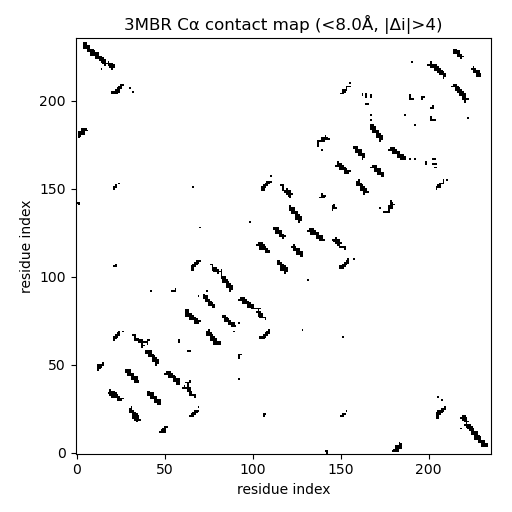33 23.914 1.00 34.79 211 ALA X C 1
ATOM 1497 O O . ALA A 1 190 ? 83.725 -8.990 23.986 1.00 37.70 211 ALA X O 1
ATOM 1499 N N . LEU A 1 191 ? 81.715 -9.300 24.964 1.00 31.48 212 LEU X N 1
ATOM 1500 C CA . LEU A 1 191 ? 82.243 -9.354 26.319 1.00 32.60 212 LEU X CA 1
ATOM 1501 C C . LEU A 1 191 ? 82.574 -10.747 26.785 1.00 32.91 212 LEU X C 1
ATOM 1502 O O . LEU A 1 191 ? 83.187 -10.909 27.839 1.00 35.52 212 LEU X O 1
ATOM 1507 N N . VAL A 1 192 ? 82.085 -11.753 26.108 1.00 36.14 213 VAL X N 1
ATOM 1508 C CA . VAL A 1 192 ? 82.268 -13.134 26.525 1.00 37.86 213 VAL X CA 1
ATOM 1509 C C . VAL A 1 192 ? 83.768 -13.478 26.208 1.00 41.07 213 VAL X C 1
ATOM 1510 O O . VAL A 1 192 ? 84.288 -13.172 25.079 1.00 39.94 213 VAL X O 1
ATOM 1514 N N . PRO A 1 193 ? 84.518 -13.982 27.212 1.00 42.45 214 PRO X N 1
ATOM 1515 C CA . PRO A 1 193 ? 85.977 -14.171 27.038 1.00 47.43 214 PRO X CA 1
ATOM 1516 C C . PRO A 1 193 ? 86.325 -14.998 25.844 1.00 53.37 214 PRO X C 1
ATOM 1517 O O . PRO A 1 193 ? 87.346 -14.706 25.174 1.00 54.24 214 PRO X O 1
ATOM 1521 N N . ASP A 1 194 ? 85.530 -16.019 25.551 1.00 57.36 215 ASP X N 1
ATOM 1522 C CA . ASP A 1 194 ? 85.746 -16.635 24.240 1.00 62.49 215 ASP X CA 1
ATOM 1523 C C . ASP A 1 194 ? 84.559 -17.371 23.661 1.00 63.93 215 ASP X C 1
ATOM 1524 O O . ASP A 1 194 ? 84.425 -18.589 23.783 1.00 64.37 215 ASP X O 1
ATOM 1529 N N . ALA A 1 195 ? 83.714 -16.583 23.002 1.00 65.77 216 ALA X N 1
ATOM 1530 C CA . ALA A 1 195 ? 82.516 -17.047 22.325 1.00 67.08 216 ALA X CA 1
ATOM 1531 C C . ALA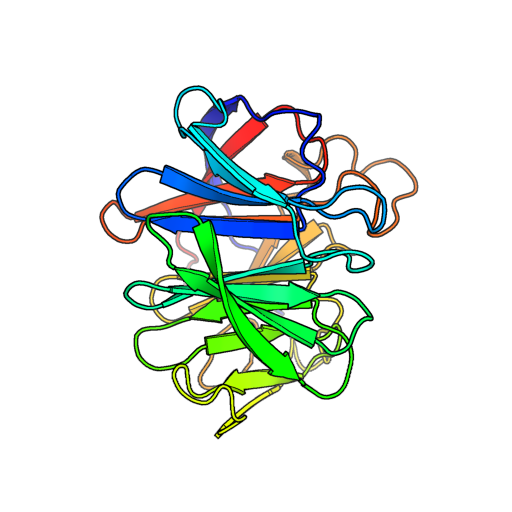 A 1 195 ? 82.872 -18.034 21.186 1.00 68.91 216 ALA X C 1
ATOM 1532 O O . ALA A 1 195 ? 82.096 -18.933 20.849 1.00 69.94 216 ALA X O 1
ATOM 1534 N N . ASP A 1 196 ? 84.074 -17.892 20.639 1.00 69.72 217 ASP X N 1
ATOM 1535 C CA . ASP A 1 196 ? 84.560 -18.756 19.548 1.00 70.56 217 ASP X CA 1
ATOM 1536 C C . ASP A 1 196 ? 84.733 -20.282 19.821 1.00 69.02 217 ASP X C 1
ATOM 1537 O O . ASP A 1 196 ? 84.686 -21.086 18.878 1.00 71.30 217 ASP X O 1
ATOM 1542 N N . ALA A 1 197 ? 84.924 -20.682 21.076 1.00 64.61 218 ALA X N 1
ATOM 1543 C CA . ALA A 1 197 ? 85.165 -22.096 21.396 1.00 60.51 218 ALA X CA 1
ATOM 1544 C C . ALA A 1 197 ? 83.881 -22.854 21.767 1.00 55.80 218 ALA X C 1
ATOM 1545 O O . ALA A 1 197 ? 82.858 -22.224 22.141 1.00 53.09 218 ALA X O 1
ATOM 1547 N N . LEU A 1 198 ? 83.933 -24.187 21.666 1.00 51.85 219 LEU X N 1
ATOM 1548 C CA . LEU A 1 198 ? 82.893 -25.048 22.224 1.00 47.33 219 LEU X CA 1
ATOM 1549 C C . LEU A 1 198 ? 82.675 -24.756 23.748 1.00 43.75 219 LEU X C 1
ATOM 1550 O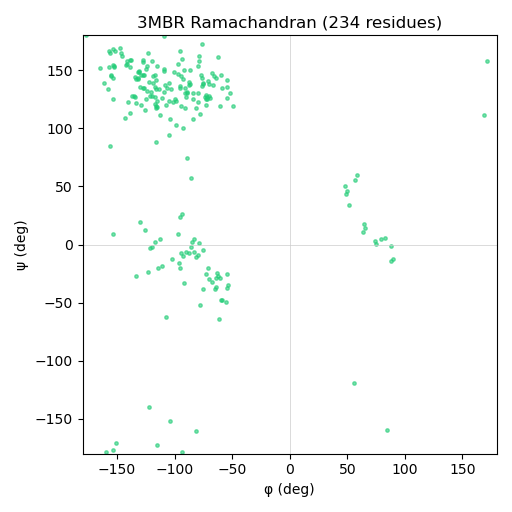 O . LEU A 1 198 ? 83.633 -24.842 24.545 1.00 43.77 219 LEU X O 1
ATOM 1555 N N . THR A 1 199 ? 81.431 -24.473 24.147 1.00 37.38 220 THR X N 1
ATOM 1556 C CA . THR A 1 199 ? 81.148 -23.882 25.478 1.00 35.10 220 THR X CA 1
ATOM 1557 C C . THR A 1 199 ? 80.005 -24.620 26.110 1.00 32.35 220 THR X C 1
ATOM 1558 O O . THR A 1 199 ? 78.997 -24.783 25.460 1.00 28.93 220 THR X O 1
ATOM 1562 N N . ASP A 1 200 ? 80.119 -25.132 27.318 1.00 29.25 221 ASP X N 1
ATOM 1563 C CA . ASP A 1 200 ? 78.923 -25.606 28.065 1.00 31.24 221 ASP X CA 1
ATOM 1564 C C . ASP A 1 200 ? 78.602 -24.685 29.228 1.00 30.99 221 ASP X C 1
ATOM 1565 O O . ASP A 1 200 ? 79.304 -23.642 29.422 1.00 30.93 221 ASP X O 1
ATOM 1570 N N . SER A 1 201 ? 77.541 -24.962 29.995 1.00 34.13 222 SER X N 1
ATOM 1571 C CA . SER A 1 201 ? 77.054 -23.967 30.918 1.00 33.30 222 SER X CA 1
ATOM 1572 C C . SER A 1 201 ? 77.969 -23.856 32.143 1.00 34.12 222 SER X C 1
ATOM 1573 O O . SER A 1 201 ? 77.782 -22.989 32.965 1.00 30.45 222 SER X O 1
ATOM 1576 N N . THR A 1 202 ? 78.965 -24.709 32.212 1.00 33.53 223 THR X N 1
ATOM 1577 C CA . THR A 1 202 ? 79.983 -24.626 33.253 1.00 34.07 223 THR X CA 1
ATOM 1578 C C . THR A 1 202 ? 81.211 -23.824 32.861 1.00 33.71 223 THR X C 1
ATOM 1579 O O . THR A 1 202 ? 82.083 -23.573 33.747 1.00 34.10 223 THR X O 1
ATOM 1583 N N . ASN A 1 203 ? 81.344 -23.450 31.564 1.00 30.34 224 ASN X N 1
ATOM 1584 C CA . ASN A 1 203 ? 82.558 -22.777 30.973 1.00 30.74 224 ASN X CA 1
ATOM 1585 C C . ASN A 1 203 ? 82.439 -21.266 31.306 1.00 27.77 224 ASN X C 1
ATOM 1586 O O . ASN A 1 203 ? 81.618 -20.937 32.110 1.00 28.76 224 ASN X O 1
ATOM 1591 N N . ASP A 1 204 ? 83.134 -20.347 30.597 1.00 27.38 225 ASP X N 1
ATOM 1592 C CA . ASP A 1 204 ? 83.121 -18.931 31.081 1.00 27.24 225 ASP X CA 1
ATOM 1593 C C . ASP A 1 204 ? 81.920 -18.093 30.581 1.00 27.52 225 ASP X C 1
ATOM 1594 O O . ASP A 1 204 ? 82.090 -17.052 29.852 1.00 28.44 225 ASP X O 1
ATOM 1599 N N . VAL A 1 205 ? 80.712 -18.587 30.893 1.00 27.65 226 VAL X N 1
ATOM 1600 C CA . VAL A 1 205 ? 79.492 -18.002 30.392 1.00 26.42 226 VAL X CA 1
ATOM 1601 C C . VAL A 1 205 ? 79.173 -16.783 31.237 1.00 21.88 226 VAL X C 1
ATOM 1602 O O . VAL A 1 205 ? 79.525 -16.684 32.455 1.00 20.96 226 VAL X O 1
ATOM 1606 N N . LEU A 1 206 ? 78.445 -15.826 30.640 1.00 21.67 227 LEU X N 1
ATOM 1607 C CA . LEU A 1 206 ? 77.812 -14.725 31.409 1.00 19.57 227 LEU X CA 1
ATOM 1608 C C . LEU A 1 206 ? 76.885 -15.373 32.419 1.00 19.30 227 LEU X C 1
ATOM 1609 O O . LEU A 1 206 ? 76.135 -16.326 32.071 1.00 21.01 227 LEU X O 1
ATOM 1614 N N . ASN A 1 207 ? 76.924 -14.914 33.645 1.00 17.15 228 ASN X N 1
ATOM 1615 C CA . ASN A 1 207 ? 76.105 -15.580 34.652 1.00 16.41 228 ASN X CA 1
ATOM 1616 C C . ASN A 1 207 ? 75.741 -14.632 35.765 1.00 15.73 228 ASN X C 1
ATOM 1617 O O . ASN A 1 207 ? 75.190 -15.056 36.787 1.00 18.28 228 ASN X O 1
ATOM 1622 N N . GLY A 1 208 ? 76.023 -13.332 35.635 1.00 15.71 229 GLY X N 1
ATOM 1623 C CA . GLY A 1 208 ? 75.702 -12.386 36.709 1.00 16.08 229 GLY X CA 1
ATOM 1624 C C . GLY A 1 208 ? 75.183 -11.120 36.053 1.00 15.30 229 GLY X C 1
ATOM 1625 O O . GLY A 1 208 ? 75.923 -10.563 35.194 1.00 16.19 229 GLY X O 1
ATOM 1626 N N . ILE A 1 209 ? 73.991 -10.697 36.386 1.00 14.69 230 ILE X N 1
ATOM 1627 C CA . ILE A 1 209 ? 73.432 -9.445 35.893 1.00 15.29 230 ILE X CA 1
ATOM 1628 C C . ILE A 1 209 ? 72.943 -8.709 37.136 1.00 14.53 230 ILE X C 1
ATOM 1629 O O . ILE A 1 209 ? 72.070 -9.267 37.840 1.00 16.18 230 ILE X O 1
ATOM 1634 N N . ALA A 1 210 ? 73.455 -7.526 37.424 1.00 14.95 231 ALA X N 1
ATOM 1635 C CA . ALA A 1 210 ? 73.060 -6.823 38.636 1.00 14.71 231 ALA X CA 1
ATOM 1636 C C . ALA A 1 210 ? 72.660 -5.355 38.327 1.00 15.86 231 ALA X C 1
ATOM 1637 O O . ALA A 1 210 ? 73.417 -4.679 37.643 1.00 19.19 231 ALA X O 1
ATOM 1639 N N . PHE A 1 211 ? 71.587 -4.866 38.869 1.00 16.23 232 PHE X N 1
ATOM 1640 C CA . PHE A 1 211 ? 71.159 -3.529 38.606 1.00 17.45 232 PHE X CA 1
ATOM 1641 C C . PHE A 1 211 ? 71.186 -2.702 39.893 1.00 18.03 232 PHE X C 1
ATOM 1642 O O . PHE A 1 211 ? 70.662 -3.134 40.967 1.00 18.66 232 PHE X O 1
ATOM 1650 N N . ASP A 1 212 ? 71.872 -1.562 39.828 1.00 18.30 233 ASP X N 1
ATOM 1651 C CA . ASP A 1 212 ? 71.882 -0.556 40.904 1.00 20.10 233 ASP X CA 1
ATOM 1652 C C . ASP A 1 212 ? 70.769 0.416 40.557 1.00 22.13 233 ASP X C 1
ATOM 1653 O O . ASP A 1 212 ? 70.958 1.258 39.679 1.00 21.35 233 ASP X O 1
ATOM 1658 N N . ALA A 1 213 ? 69.586 0.263 41.216 1.00 24.04 234 ALA X N 1
ATOM 1659 C CA . ALA A 1 213 ? 68.509 1.120 40.808 1.00 25.36 234 ALA X CA 1
ATOM 1660 C C . ALA A 1 213 ? 68.678 2.548 41.248 1.00 27.99 234 ALA X C 1
ATOM 1661 O O . ALA A 1 213 ? 68.131 3.461 40.580 1.00 31.23 234 ALA X O 1
ATOM 1663 N N . GLU A 1 214 ? 69.440 2.767 42.333 1.00 27.83 235 GLU X N 1
ATOM 1664 C CA . GLU A 1 214 ? 69.560 4.168 42.804 1.00 29.19 235 GLU X CA 1
ATOM 1665 C C . GLU A 1 214 ? 70.283 5.055 41.768 1.00 28.51 235 GLU X C 1
ATOM 1666 O O . GLU A 1 214 ? 69.994 6.239 41.582 1.00 31.90 235 GLU X O 1
ATOM 1672 N N . HIS A 1 215 ? 71.292 4.476 41.127 1.00 26.20 236 HIS X N 1
ATOM 1673 C CA . HIS A 1 215 ? 72.095 5.249 40.195 1.00 25.93 236 HIS X CA 1
ATOM 1674 C C . HIS A 1 215 ? 71.929 4.819 38.752 1.00 25.47 236 HIS X C 1
ATOM 1675 O O . HIS A 1 215 ? 72.605 5.371 37.905 1.00 28.41 236 HIS X O 1
ATOM 1682 N N . ASP A 1 216 ? 71.003 3.863 38.497 1.00 24.99 237 ASP X N 1
ATOM 1683 C CA . ASP A 1 216 ? 70.696 3.323 37.174 1.00 24.82 237 ASP X CA 1
ATOM 1684 C C . ASP A 1 216 ? 71.947 2.767 36.532 1.00 23.05 237 ASP X C 1
ATOM 1685 O O . ASP A 1 216 ? 72.273 3.156 35.411 1.00 25.94 237 ASP X O 1
ATOM 1690 N N . ARG A 1 217 ? 72.615 1.853 37.223 1.00 19.77 238 ARG X N 1
ATOM 1691 C CA . ARG A 1 217 ? 73.810 1.200 36.647 1.00 19.27 238 ARG X CA 1
ATOM 1692 C C . ARG A 1 217 ? 73.525 -0.282 36.479 1.00 17.83 238 ARG X C 1
ATOM 1693 O O . ARG A 1 217 ? 73.146 -0.952 37.477 1.00 19.50 238 ARG X O 1
ATOM 1701 N N . LEU A 1 218 ? 73.862 -0.817 35.320 1.00 16.94 239 LEU X N 1
ATOM 1702 C CA . LEU A 1 218 ? 73.661 -2.222 35.004 1.00 15.97 239 LEU X CA 1
ATOM 1703 C C . LEU A 1 218 ? 75.025 -2.885 34.916 1.00 15.77 239 LEU X C 1
ATOM 1704 O O . LEU A 1 218 ? 75.881 -2.406 34.141 1.00 17.57 239 LEU X O 1
ATOM 1709 N N . PHE A 1 219 ? 75.272 -3.980 35.668 1.00 15.45 240 PHE X N 1
ATOM 1710 C CA . PHE A 1 219 ? 76.560 -4.651 35.649 1.00 15.15 240 PHE X CA 1
ATOM 1711 C C . PHE A 1 219 ? 76.394 -6.098 35.153 1.00 14.74 240 PHE X C 1
ATOM 1712 O O . PHE A 1 219 ? 75.419 -6.777 35.501 1.00 15.58 240 PHE X O 1
ATOM 1720 N N . VAL A 1 220 ? 77.394 -6.580 34.413 1.00 14.95 241 VAL X N 1
ATOM 1721 C CA . VAL A 1 220 ? 77.390 -7.957 33.987 1.00 15.25 241 VAL X CA 1
ATOM 1722 C C . VAL A 1 220 ? 78.762 -8.616 34.215 1.00 15.92 241 VAL X C 1
ATOM 1723 O O . VAL A 1 220 ? 79.814 -7.949 34.022 1.00 16.12 241 VAL X O 1
ATOM 1727 N N . THR A 1 221 ? 78.780 -9.868 34.602 1.00 15.46 242 THR X N 1
ATOM 1728 C CA . THR A 1 221 ? 80.026 -10.618 34.626 1.00 15.84 242 THR X CA 1
ATOM 1729 C C . THR A 1 221 ? 79.709 -12.093 34.452 1.00 15.67 242 THR X C 1
ATOM 1730 O O . THR A 1 221 ? 78.554 -12.458 34.165 1.00 16.05 242 THR X O 1
ATOM 1734 N N . GLY A 1 222 ? 80.712 -12.959 34.508 1.00 16.35 243 GLY X N 1
ATOM 1735 C CA . GLY A 1 222 ? 80.464 -14.383 34.296 1.00 17.43 243 GLY X CA 1
ATOM 1736 C C . GLY A 1 222 ? 81.571 -15.228 34.860 1.00 15.41 243 GLY X C 1
ATOM 1737 O O . GLY A 1 222 ? 82.512 -14.706 35.540 1.00 16.81 243 GLY X O 1
ATOM 1738 N N . LYS A 1 223 ? 81.421 -16.536 34.672 1.00 16.67 244 LYS X N 1
ATOM 1739 C CA . LYS A 1 223 ? 82.279 -17.497 35.337 1.00 16.54 244 LYS X CA 1
ATOM 1740 C C . LYS A 1 223 ? 83.704 -17.286 34.938 1.00 16.22 244 LYS X C 1
ATOM 1741 O O . LYS A 1 223 ? 84.073 -17.343 33.768 1.00 17.87 244 LYS X O 1
ATOM 1747 N N . ARG A 1 224 ? 84.592 -16.981 35.940 1.00 17.28 245 ARG X N 1
ATOM 1748 C CA . ARG A 1 224 ? 86.026 -16.823 35.700 1.00 18.83 245 ARG X CA 1
ATOM 1749 C C . ARG A 1 224 ? 86.360 -15.602 34.803 1.00 17.67 245 ARG X C 1
ATOM 1750 O O . ARG A 1 224 ? 87.491 -15.452 34.336 1.00 19.15 245 ARG X O 1
ATOM 1758 N N . TRP A 1 225 ? 85.378 -14.711 34.625 1.00 17.73 246 TRP X N 1
ATOM 1759 C CA . TRP A 1 225 ? 85.684 -13.511 33.805 1.00 17.05 246 TRP X CA 1
ATOM 1760 C C . TRP A 1 225 ? 86.733 -12.650 34.542 1.00 17.11 246 TRP X C 1
ATOM 1761 O O . TRP A 1 225 ? 86.671 -12.485 35.762 1.00 18.45 246 TRP X O 1
ATOM 1772 N N . PRO A 1 226 ? 87.642 -12.003 33.789 1.00 16.87 247 PRO X N 1
ATOM 1773 C CA . PRO A 1 226 ? 88.666 -11.152 34.432 1.00 17.76 247 PRO X CA 1
ATOM 1774 C C . PRO A 1 226 ? 88.096 -9.778 34.765 1.00 18.02 247 PRO X C 1
ATOM 1775 O O . PRO A 1 226 ? 88.739 -9.024 35.533 1.00 20.04 247 PRO X O 1
ATOM 1779 N N . MET A 1 227 ? 86.911 -9.450 34.268 1.00 18.27 248 MET X N 1
ATOM 1780 C CA . MET A 1 227 ? 86.303 -8.148 34.450 1.00 18.55 248 MET X CA 1
ATOM 1781 C C . MET A 1 227 ? 84.814 -8.278 34.667 1.00 17.27 248 MET X C 1
ATOM 1782 O O . MET A 1 227 ? 84.183 -9.266 34.332 1.00 17.36 248 MET X O 1
ATOM 1787 N N . LEU A 1 228 ? 84.314 -7.237 35.280 1.00 18.20 249 LEU X N 1
ATOM 1788 C CA . LEU A 1 228 ? 82.898 -6.982 35.450 1.00 17.04 249 LEU X CA 1
ATOM 1789 C C . LEU A 1 228 ? 82.625 -5.686 34.693 1.00 15.78 249 LEU X C 1
ATOM 1790 O O . LEU A 1 228 ? 83.400 -4.724 34.846 1.00 18.66 249 LEU X O 1
ATOM 1795 N N . TYR A 1 229 ? 81.562 -5.647 33.927 1.00 16.67 250 TYR X N 1
ATOM 1796 C CA . TYR A 1 229 ? 81.294 -4.456 33.066 1.00 17.22 250 TYR X CA 1
ATOM 1797 C C . TYR A 1 229 ? 80.069 -3.720 33.505 1.00 16.40 250 TYR X C 1
ATOM 1798 O O . TYR A 1 229 ? 79.039 -4.317 33.766 1.00 17.88 250 TYR X O 1
ATOM 1807 N N . GLU A 1 230 ? 80.164 -2.397 33.598 1.00 17.16 251 GLU X N 1
ATOM 1808 C CA . GLU A 1 230 ? 78.960 -1.545 33.692 1.00 17.49 251 GLU X CA 1
ATOM 1809 C C . GLU A 1 230 ? 78.613 -1.205 32.256 1.00 17.56 251 GLU X C 1
ATOM 1810 O O . GLU A 1 230 ? 79.448 -0.702 31.517 1.00 18.70 251 GLU X O 1
ATOM 1816 N N . ILE A 1 231 ? 77.371 -1.455 31.883 1.00 17.25 252 ILE X N 1
ATOM 1817 C CA . ILE A 1 231 ? 76.904 -1.212 30.502 1.00 18.75 252 ILE X CA 1
ATOM 1818 C C . ILE A 1 231 ? 75.643 -0.310 30.530 1.00 20.15 252 ILE X C 1
ATOM 1819 O O . ILE A 1 231 ? 74.861 -0.376 31.466 1.00 21.34 252 ILE X O 1
ATOM 1824 N N . ARG A 1 232 ? 75.539 0.523 29.500 1.00 21.50 253 ARG X N 1
ATOM 1825 C CA . ARG A 1 232 ? 74.369 1.365 29.382 1.00 23.81 253 ARG X CA 1
ATOM 1826 C C . ARG A 1 232 ? 73.607 0.934 28.106 1.00 24.26 253 ARG X C 1
ATOM 1827 O O . ARG A 1 232 ? 74.215 0.878 27.041 1.00 26.96 253 ARG X O 1
ATOM 1835 N N . LEU A 1 233 ? 72.334 0.564 28.200 1.00 24.66 254 LEU X N 1
ATOM 1836 C CA . LEU A 1 233 ? 71.555 0.143 27.032 1.00 27.00 254 LEU X CA 1
ATOM 1837 C C . LEU A 1 233 ? 71.167 1.350 26.178 1.00 28.39 254 LEU X C 1
ATOM 1838 O O . LEU A 1 233 ? 70.829 2.426 26.722 1.00 30.56 254 LEU X O 1
ATOM 1843 N N . THR A 1 234 ? 71.252 1.218 24.852 1.00 28.80 255 THR X N 1
ATOM 1844 C CA . THR A 1 234 ? 70.849 2.316 23.949 1.00 28.99 255 THR X CA 1
ATOM 1845 C C . THR A 1 234 ? 69.357 2.262 23.736 1.00 31.21 255 THR X C 1
ATOM 1846 O O . THR A 1 234 ? 68.861 1.238 23.399 1.00 30.99 255 THR X O 1
ATOM 1850 N N . PRO A 1 235 ? 68.625 3.388 23.886 1.00 33.30 256 PRO X N 1
ATOM 1851 C CA . PRO A 1 235 ? 67.151 3.337 23.706 1.00 33.39 256 PRO X CA 1
ATOM 1852 C C . PRO A 1 235 ? 66.826 2.743 22.323 1.00 33.98 256 PRO X C 1
ATOM 1853 O O . PRO A 1 235 ? 67.525 3.067 21.349 1.00 32.93 256 PRO X O 1
ATOM 1857 N N . LEU A 1 236 ? 65.779 1.918 22.223 1.00 33.58 257 LEU X N 1
ATOM 1858 C CA . LEU A 1 236 ? 65.364 1.402 20.930 1.00 40.54 257 LEU X CA 1
ATOM 1859 C C . LEU A 1 236 ? 64.423 2.411 20.320 1.00 43.86 257 LEU X C 1
ATOM 1860 O O . LEU A 1 236 ? 63.670 3.024 21.067 1.00 43.75 257 LEU X O 1
ATOM 1865 N N . PRO A 1 237 ? 64.407 2.474 18.987 1.00 47.27 258 PRO X N 1
ATOM 1866 C CA . PRO A 1 237 ? 63.369 3.316 18.308 1.00 55.80 258 PRO X CA 1
ATOM 1867 C C . PRO A 1 237 ? 62.008 2.618 18.350 1.00 62.11 258 PRO X C 1
ATOM 1868 O O . PRO A 1 237 ? 61.972 1.392 18.194 1.00 62.07 258 PRO X O 1
ATOM 1872 N N . HIS A 1 238 ? 60.913 3.342 18.618 1.00 68.91 259 HIS X N 1
ATOM 1873 C CA . HIS A 1 238 ? 59.554 2.737 18.569 1.00 74.62 259 HIS X CA 1
ATOM 1874 C C . HIS A 1 238 ? 59.243 1.671 19.682 1.00 74.42 259 HIS X C 1
ATOM 1875 O O . HIS A 1 238 ? 60.101 1.001 20.321 1.00 73.07 259 HIS X O 1
#

Foldseek 3Di:
DAAAWEKDFPDKAFAALQAQFQEWADDPQWIWTWGWDLVWTKIFTAHGRHNDTPAMDTDPPSFTWHAWEDDVQWIKTFTAAPQKIFIARNVRRHTDDMDGHPAGWAYWYDDNAWIWTARQFQKIFTAGVPPRHTDDIARADEVRHGQGGFRYWYDAPQWIWTDNQVQQWIFTANRVHNYGNHIHRVCVQQPPPPDDDDPSRFTWNYWYADRVVGWIWTGRNSRRIITTMGIDDDDD

Nearest PDB structures (foldseek):
  3mbr-assembly1_X  TM=1.004E+00  e=1.641E-50  Xanthomonas campestris pv. campestris
  3nom-assembly2_B  TM=9.386E-01  e=8.606E-33  Zymomonas mobilis subsp. mobilis ATCC 10988
  2faw-assembly2_B  TM=9.046E-01  e=5.144E-26  Carica papaya
  3nok-assembly2_B  TM=9.160E-01  e=3.678E-24  Myxococcus xanthus
  4zov-assembly1_A  TM=5.069E-01  e=2.259E-06  Saccharomyces cerevisiae

Radius of gyration: 16.22 Å; Cα contacts (8 Å, |Δi|>4): 672; chains: 1; bounding box: 37×36×44 Å